Protein AF-A0A9W9INU8-F1 (afdb_monomer_lite)

Sequence (234 aa):
IDDASPGYASQNGGTTGGAGGTTTTLSSYAAFTSAVSGDKAKVVVVKGTITKTADQVRVGSNTSIIGTNSNAILENFGLLVKEASNVIIRSLGVRKVKTDNGNAIDILTVSNPFLHDHYKASLIGHSDNNKAEDTGHLHITQNNNYYYFLNVNDGINTRQGVQVLIESNAFVGSKEPLYSTDSGYAVANGNDFGDGSNSALAGTLKSAPYSYTLLCSVKVQSAVVGTAGQTLTF

Secondary structure (DSSP, 8-state):
------GGGGSTT---TTTTSEEEEE-SHHHHHHHT-SSS-EEEEE-S-EE---SPEEP-SSEEEEESSTT-EEES--EE--S--SEEEES-EEE---GGG--SEE-SEEES-EEES-SS----SS-GGGHHHHTTT---EEES-EEE-SS--EEEEEBTT-EEEEES-EEES-SEEEEESSB-EEEEES-B-TT--B-PEE------SS------HHHHHHHHTTTSSS----

Radius of gyration: 17.7 Å; chains: 1; bounding box: 46×38×44 Å

Organism: NCBI:txid69766

pLDDT: mean 81.41, std 12.58, range [35.5, 97.12]

Foldseek 3Di:
DQDFDDAPQNPPVHARALPPHEEDEDAEDVVQLVQQDDAHRYEYEQEAEYEDQAAAREGAESHEYHYPFPRREDEQYAHEDPPHYRYHYFLYHYDPPDVVRPDRYDDQEAELDAFEDDLDRDDQDDDPVCCVVRPPPRRYYYYLYEAEYDVHAAADEFEDAAEEEAEQAEYYNYAANAAYDHDGEYDYYQYHNDVHDHHYHHHDCPDGPGDDDHPGNVCSCVCRVCPHHRNDDD

InterPro domains:
  IPR002022 Pectate lyase [PF00544] (5-99)
  IPR002022 Pectate lyase [PF00544] (102-148)
  IPR002022 Pectate lyase [SM00656] (19-177)
  IPR011050 Pectin lyase fold/virulence factor [SSF51126] (6-232)
  IPR012334 Pectin lyase fold [G3DSA:2.160.20.10] (1-105)
  IPR012334 Pectin lyase fold [G3DSA:2.160.20.10] (106-233)

Structure (mmCIF, N/CA/C/O backbone):
data_AF-A0A9W9INU8-F1
#
_entry.id   AF-A0A9W9INU8-F1
#
loop_
_atom_site.group_PDB
_atom_site.id
_atom_site.type_symbol
_atom_site.label_atom_id
_atom_site.label_alt_id
_atom_site.label_comp_id
_atom_site.label_asym_id
_atom_site.label_entity_id
_atom_site.label_seq_id
_atom_site.pdbx_PDB_ins_code
_atom_site.Cartn_x
_atom_site.Cartn_y
_atom_site.Cartn_z
_atom_site.occupancy
_atom_site.B_iso_or_equiv
_atom_site.auth_seq_id
_atom_site.auth_comp_id
_atom_site.auth_asym_id
_atom_site.auth_atom_id
_atom_site.pdbx_PDB_model_num
ATOM 1 N N . ILE A 1 1 ? -16.842 -11.444 8.526 1.00 60.94 1 ILE A N 1
ATOM 2 C CA . ILE A 1 1 ? -15.664 -10.984 7.762 1.00 60.94 1 ILE A CA 1
ATOM 3 C C . ILE A 1 1 ? -14.862 -12.213 7.416 1.00 60.94 1 ILE A C 1
ATOM 5 O O . ILE A 1 1 ? -14.428 -12.901 8.331 1.00 60.94 1 ILE A O 1
ATOM 9 N N . ASP A 1 2 ? -14.773 -12.498 6.127 1.00 62.50 2 ASP A N 1
ATOM 10 C CA . ASP A 1 2 ? -14.154 -13.655 5.474 1.00 62.50 2 ASP A CA 1
ATOM 11 C C . ASP A 1 2 ? -13.078 -13.190 4.477 1.00 62.50 2 ASP A C 1
ATOM 13 O O . ASP A 1 2 ? -12.867 -13.793 3.428 1.00 62.50 2 ASP A O 1
ATOM 17 N N . ASP A 1 3 ? -12.408 -12.082 4.808 1.00 67.56 3 ASP A N 1
ATOM 18 C CA . ASP A 1 3 ? -11.379 -11.492 3.962 1.00 67.56 3 ASP A CA 1
ATOM 19 C C . ASP A 1 3 ? -10.237 -12.502 3.734 1.00 67.56 3 ASP A C 1
ATOM 21 O O . ASP A 1 3 ? -9.710 -13.085 4.684 1.00 67.56 3 ASP A O 1
ATOM 25 N N . ALA A 1 4 ? -9.832 -12.659 2.474 1.00 66.38 4 ALA A N 1
ATOM 26 C CA . ALA A 1 4 ? -8.639 -13.392 2.073 1.00 66.38 4 ALA A CA 1
ATOM 27 C C . ALA A 1 4 ? -7.734 -12.448 1.277 1.00 66.38 4 ALA A C 1
ATOM 29 O O . ALA A 1 4 ? -8.121 -11.940 0.220 1.00 66.38 4 ALA A O 1
ATOM 30 N N . SER A 1 5 ? -6.535 -12.174 1.792 1.00 68.38 5 SER A N 1
ATOM 31 C CA . SER A 1 5 ? -5.593 -11.294 1.098 1.00 68.38 5 SER A CA 1
ATOM 32 C C . SER A 1 5 ? -4.935 -12.009 -0.091 1.00 68.38 5 SER A C 1
ATOM 34 O O . SER A 1 5 ? -4.419 -13.114 0.084 1.00 68.38 5 SER A O 1
ATOM 36 N N . PRO A 1 6 ? -4.902 -11.396 -1.291 1.00 67.75 6 PRO A N 1
ATOM 37 C CA . PRO A 1 6 ? -4.129 -11.912 -2.417 1.00 67.75 6 PRO A CA 1
ATOM 38 C C . PRO A 1 6 ? -2.623 -11.680 -2.204 1.00 67.75 6 PRO A C 1
ATOM 40 O O . PRO A 1 6 ? -2.193 -11.079 -1.219 1.00 67.75 6 PRO A O 1
ATOM 43 N N . GLY A 1 7 ? -1.801 -12.122 -3.157 1.00 72.06 7 GLY A N 1
ATOM 44 C CA . GLY A 1 7 ? -0.372 -11.807 -3.163 1.00 72.06 7 GLY A CA 1
ATOM 45 C C . GLY A 1 7 ? 0.438 -12.587 -2.130 1.00 72.06 7 GLY A C 1
ATOM 46 O O . GLY A 1 7 ? 0.065 -13.693 -1.739 1.00 72.06 7 GLY A O 1
ATOM 47 N N . TYR A 1 8 ? 1.542 -12.011 -1.652 1.00 68.94 8 TYR A N 1
ATOM 48 C CA . TYR A 1 8 ? 2.383 -12.629 -0.618 1.00 68.94 8 TYR A CA 1
ATOM 49 C C . TYR A 1 8 ? 1.612 -12.904 0.680 1.00 68.94 8 TYR A C 1
ATOM 51 O O . TYR A 1 8 ? 1.875 -13.906 1.336 1.00 68.94 8 TYR A O 1
ATOM 59 N N . ALA A 1 9 ? 0.603 -12.092 1.007 1.00 72.00 9 ALA A N 1
ATOM 60 C CA . ALA A 1 9 ? -0.264 -12.312 2.164 1.00 72.00 9 ALA A CA 1
ATOM 61 C C . ALA A 1 9 ? -1.181 -13.549 2.045 1.00 72.00 9 ALA A C 1
ATOM 63 O O . ALA A 1 9 ? -1.745 -13.971 3.054 1.00 72.00 9 ALA A O 1
ATOM 64 N N . SER A 1 10 ? -1.314 -14.146 0.851 1.00 74.94 10 SER A N 1
ATOM 65 C CA . SER A 1 10 ? -1.988 -15.443 0.647 1.00 74.94 10 SER A CA 1
ATOM 66 C C . SER A 1 10 ? -1.101 -16.643 0.992 1.00 74.94 10 SER A C 1
ATOM 68 O O . SER A 1 10 ? -1.591 -17.760 1.157 1.00 74.94 10 SER A O 1
ATOM 70 N N . GLN A 1 11 ? 0.214 -16.429 1.069 1.00 73.69 11 GLN A N 1
ATOM 71 C CA . GLN A 1 11 ? 1.184 -17.480 1.344 1.00 73.69 11 GLN A CA 1
ATOM 72 C C . GLN A 1 11 ? 1.215 -17.809 2.841 1.00 73.69 11 GLN A C 1
ATOM 74 O O . GLN A 1 11 ? 0.663 -17.085 3.667 1.00 73.69 11 GLN A O 1
ATOM 79 N N . ASN A 1 12 ? 1.865 -18.919 3.200 1.00 71.88 12 ASN A N 1
ATOM 80 C CA . ASN A 1 12 ? 2.071 -19.331 4.595 1.00 71.88 12 ASN A CA 1
ATOM 81 C C . ASN A 1 12 ? 0.775 -19.427 5.436 1.00 71.88 12 ASN A C 1
ATOM 83 O O . ASN A 1 12 ? 0.728 -18.991 6.583 1.00 71.88 12 ASN A O 1
ATOM 87 N N . GLY A 1 13 ? -0.292 -19.983 4.855 1.00 71.50 13 GLY A N 1
ATOM 88 C CA . GLY A 1 13 ? -1.591 -20.138 5.524 1.00 71.50 13 GLY A CA 1
ATOM 89 C C . GLY A 1 13 ? -2.557 -18.963 5.335 1.00 71.50 13 GLY A C 1
ATOM 90 O O . GLY A 1 13 ? -3.713 -19.074 5.735 1.00 71.50 13 GLY A O 1
ATOM 91 N N . GLY A 1 14 ? -2.122 -17.890 4.668 1.00 78.50 14 GLY A N 1
ATOM 92 C CA . GLY A 1 14 ? -2.965 -16.755 4.305 1.00 78.50 14 GLY A CA 1
ATOM 93 C C . GLY A 1 14 ? -3.145 -15.722 5.420 1.00 78.50 14 GLY A C 1
ATOM 94 O O . GLY A 1 14 ? -2.633 -15.855 6.529 1.00 78.50 14 GLY A O 1
ATOM 95 N N . THR A 1 15 ? -3.899 -14.668 5.108 1.00 82.69 15 THR A N 1
ATOM 96 C CA . THR A 1 15 ? -4.237 -13.578 6.033 1.00 82.69 15 THR A CA 1
ATOM 97 C C . THR A 1 15 ? -5.753 -13.467 6.137 1.00 82.69 15 THR A C 1
ATOM 99 O O . THR A 1 15 ? -6.418 -13.187 5.142 1.00 82.69 15 THR A O 1
ATOM 102 N N . THR A 1 16 ? -6.282 -13.680 7.341 1.00 89.00 16 THR A N 1
ATOM 103 C CA . THR A 1 16 ? -7.712 -13.626 7.694 1.00 89.00 16 THR A CA 1
ATOM 104 C C . THR A 1 16 ? -8.056 -12.458 8.624 1.00 89.00 16 THR A C 1
ATOM 106 O O . THR A 1 16 ? -9.222 -12.233 8.960 1.00 89.00 16 THR A O 1
ATOM 109 N N . GLY A 1 17 ? -7.046 -11.723 9.093 1.00 89.50 17 GLY A N 1
ATOM 110 C CA . GLY A 1 17 ? -7.199 -10.606 10.013 1.00 89.50 17 GLY A CA 1
ATOM 111 C C . GLY A 1 17 ? -7.875 -11.016 11.322 1.00 89.50 17 GLY A C 1
ATOM 112 O O . GLY A 1 17 ? -7.497 -11.981 11.983 1.00 89.50 17 GLY A O 1
ATOM 113 N N . GLY A 1 18 ? -8.907 -10.262 11.690 1.00 92.44 18 GLY A N 1
ATOM 114 C CA . GLY A 1 18 ? -9.713 -10.461 12.890 1.00 92.44 18 GLY A CA 1
ATOM 115 C C . GLY A 1 18 ? -10.883 -11.430 12.764 1.00 92.44 18 GLY A C 1
ATOM 116 O O . GLY A 1 18 ? -11.752 -11.410 13.638 1.00 92.44 18 GLY A O 1
ATOM 117 N N . ALA A 1 19 ? -10.971 -12.216 11.686 1.00 90.19 19 ALA A N 1
ATOM 118 C CA . ALA A 1 19 ? -12.071 -13.157 11.477 1.00 90.19 19 ALA A CA 1
ATOM 119 C C . ALA A 1 19 ? -12.299 -14.059 12.710 1.00 90.19 19 ALA A C 1
ATOM 121 O O . ALA A 1 19 ? -11.355 -14.552 13.324 1.00 90.19 19 ALA A O 1
ATOM 122 N N . GLY A 1 20 ? -13.565 -14.241 13.104 1.00 89.25 20 GLY A N 1
ATOM 123 C CA . GLY A 1 20 ? -13.952 -14.987 14.313 1.00 89.25 20 GLY A CA 1
ATOM 124 C C . GLY A 1 20 ? -13.772 -14.232 15.640 1.00 89.25 20 GLY A C 1
ATOM 125 O O . GLY A 1 20 ? -14.188 -14.731 16.683 1.00 89.25 20 GLY A O 1
ATOM 126 N N . GLY A 1 21 ? -13.184 -13.035 15.613 1.00 92.88 21 GLY A N 1
ATOM 127 C CA . GLY A 1 21 ? -13.015 -12.162 16.770 1.00 92.88 21 GLY A CA 1
ATOM 128 C C . GLY A 1 21 ? -14.195 -11.227 17.047 1.00 92.88 21 GLY A C 1
ATOM 129 O O . GLY A 1 21 ? -15.148 -11.123 16.271 1.00 92.88 21 GLY A O 1
ATOM 130 N N . THR A 1 22 ? -14.103 -10.483 18.153 1.00 93.81 22 THR A N 1
ATOM 131 C CA . THR A 1 22 ? -15.091 -9.450 18.504 1.00 93.81 22 THR A CA 1
ATOM 132 C C . THR A 1 22 ? -15.058 -8.311 17.490 1.00 93.81 22 THR A C 1
ATOM 134 O O . THR A 1 22 ? -13.982 -7.855 17.105 1.00 93.81 22 THR A O 1
ATOM 137 N N . THR A 1 23 ? -16.235 -7.825 17.092 1.00 96.00 23 THR A N 1
ATOM 138 C CA . THR A 1 23 ? -16.372 -6.646 16.227 1.00 96.00 23 THR A CA 1
ATOM 139 C C . THR A 1 23 ? -16.790 -5.426 17.039 1.00 96.00 23 THR A C 1
ATOM 141 O O . THR A 1 23 ? -17.799 -5.472 17.742 1.00 96.00 23 THR A O 1
ATOM 144 N N . THR A 1 24 ? -16.047 -4.327 16.904 1.00 95.94 24 THR A N 1
ATOM 145 C CA . THR A 1 24 ? -16.301 -3.075 17.627 1.00 95.94 24 THR A CA 1
ATOM 146 C C . THR A 1 24 ? -16.291 -1.892 16.668 1.00 95.94 24 THR A C 1
ATOM 148 O O . THR A 1 24 ? -15.314 -1.686 15.951 1.00 95.94 24 THR A O 1
ATOM 151 N N . THR A 1 25 ? -17.350 -1.080 16.686 1.00 96.00 25 THR A N 1
ATOM 152 C CA . THR A 1 25 ? -17.443 0.158 15.896 1.00 96.00 25 THR A CA 1
ATOM 153 C C . THR A 1 25 ? -17.049 1.361 16.738 1.00 96.00 25 THR A C 1
ATOM 155 O O . THR A 1 25 ? -17.621 1.580 17.804 1.00 96.00 25 THR A O 1
ATOM 158 N N . LEU A 1 26 ? -16.086 2.146 16.260 1.00 94.19 26 LEU A N 1
ATOM 159 C CA . LEU A 1 26 ? -15.416 3.187 17.033 1.00 94.19 26 LEU A CA 1
ATOM 160 C C . LEU A 1 26 ? -15.338 4.506 16.260 1.00 94.19 26 LEU A C 1
ATOM 162 O O . LEU A 1 26 ? -15.211 4.525 15.036 1.00 94.19 26 LEU A O 1
ATOM 166 N N . SER A 1 27 ? -15.378 5.608 17.007 1.00 92.12 27 SER A N 1
ATOM 167 C CA . SER A 1 27 ? -15.276 6.980 16.489 1.00 92.12 27 SER A CA 1
ATOM 168 C C . SER A 1 27 ? -14.418 7.888 17.383 1.00 92.12 27 SER A C 1
ATOM 170 O O . SER A 1 27 ? -14.494 9.110 17.285 1.00 92.12 27 SER A O 1
ATOM 172 N N . SER A 1 28 ? -13.625 7.314 18.297 1.00 95.25 28 SER A N 1
ATOM 173 C CA . SER A 1 28 ? -12.728 8.065 19.182 1.00 95.25 28 SER A CA 1
ATOM 174 C C . SER A 1 28 ? -11.336 7.443 19.219 1.00 95.25 28 SER A C 1
ATOM 176 O O . SER A 1 28 ? -11.180 6.225 19.133 1.00 95.25 28 SER A O 1
ATOM 178 N N . TYR A 1 29 ? -10.322 8.295 19.378 1.00 95.88 29 TYR A N 1
ATOM 179 C CA . TYR A 1 29 ? -8.921 7.879 19.382 1.00 95.88 29 TYR A CA 1
ATOM 180 C C . TYR A 1 29 ? -8.613 6.887 20.510 1.00 95.88 29 TYR A C 1
ATOM 182 O O . TYR A 1 29 ? -8.070 5.820 20.258 1.00 95.88 29 TYR A O 1
ATOM 190 N N . ALA A 1 30 ? -9.025 7.191 21.746 1.00 96.31 30 ALA A N 1
ATOM 191 C CA . ALA A 1 30 ? -8.722 6.343 22.901 1.00 96.31 30 ALA A CA 1
ATOM 192 C C . ALA A 1 30 ? -9.321 4.932 22.768 1.00 96.31 30 ALA A C 1
ATOM 194 O O . ALA A 1 30 ? -8.646 3.940 23.045 1.00 96.31 30 ALA A O 1
ATOM 195 N N . ALA A 1 31 ? -10.570 4.836 22.300 1.00 96.25 31 ALA A N 1
ATOM 196 C CA . ALA A 1 31 ? -11.208 3.545 22.088 1.00 96.25 31 ALA A CA 1
ATOM 197 C C . ALA A 1 31 ? -10.553 2.786 20.926 1.00 96.25 31 ALA A C 1
ATOM 199 O O . ALA A 1 31 ? -10.320 1.585 21.044 1.00 96.25 31 ALA A O 1
ATOM 200 N N . PHE A 1 32 ? -10.210 3.486 19.838 1.00 97.12 32 PHE A N 1
ATOM 201 C CA . PHE A 1 32 ? -9.494 2.907 18.701 1.00 97.12 32 PHE A CA 1
ATOM 202 C C . PHE A 1 32 ? -8.155 2.298 19.128 1.00 97.12 32 PHE A C 1
ATOM 204 O O . PHE A 1 32 ? -7.934 1.112 18.898 1.00 97.12 32 PHE A O 1
ATOM 211 N N . THR A 1 33 ? -7.307 3.066 19.819 1.00 96.69 33 THR A N 1
ATOM 212 C CA . THR A 1 33 ? -5.995 2.610 20.304 1.00 96.69 33 THR A CA 1
ATOM 213 C C . THR A 1 33 ? -6.112 1.388 21.210 1.00 96.69 33 THR A C 1
ATOM 215 O O . THR A 1 33 ? -5.338 0.445 21.074 1.00 96.69 33 THR A O 1
ATOM 218 N N . SER A 1 34 ? -7.098 1.371 22.110 1.00 96.62 34 SER A N 1
ATOM 219 C CA . SER A 1 34 ? -7.331 0.209 22.969 1.00 96.62 34 SER A CA 1
ATOM 220 C C . SER A 1 34 ? -7.748 -1.022 22.157 1.00 96.62 34 SER A C 1
ATOM 222 O O . SER A 1 34 ? -7.196 -2.105 22.354 1.00 96.62 34 SER A O 1
ATOM 224 N N . ALA A 1 35 ? -8.670 -0.857 21.207 1.00 97.06 35 ALA A N 1
ATOM 225 C CA . ALA A 1 35 ? -9.256 -1.965 20.462 1.00 97.06 35 ALA A CA 1
ATOM 226 C C . ALA A 1 35 ? -8.303 -2.631 19.457 1.00 97.06 35 ALA A C 1
ATOM 228 O O . ALA A 1 35 ? -8.460 -3.819 19.189 1.00 97.06 35 ALA A O 1
ATOM 229 N N . VAL A 1 36 ? -7.328 -1.902 18.904 1.00 96.62 36 VAL A N 1
ATOM 230 C CA . VAL A 1 36 ? -6.359 -2.455 17.933 1.00 96.62 36 VAL A CA 1
ATOM 231 C C . VAL A 1 36 ? -5.138 -3.115 18.589 1.00 96.62 36 VAL A C 1
ATOM 233 O O . VAL A 1 36 ? -4.289 -3.674 17.894 1.00 96.62 36 VAL A O 1
ATOM 236 N N . SER A 1 37 ? -5.037 -3.059 19.919 1.00 95.56 37 SER A N 1
ATOM 237 C CA . SER A 1 37 ? -3.910 -3.603 20.681 1.00 95.56 37 SER A CA 1
ATOM 238 C C . SER A 1 37 ? -4.038 -5.108 20.984 1.00 95.56 37 SER A C 1
ATOM 240 O O . SER A 1 37 ? -5.106 -5.713 20.850 1.00 95.56 37 SER A O 1
ATOM 242 N N . GLY A 1 38 ? -2.926 -5.725 21.408 1.00 95.94 38 GLY A N 1
ATOM 243 C CA . GLY A 1 38 ? -2.838 -7.155 21.742 1.00 95.94 38 GLY A CA 1
ATOM 244 C C . GLY A 1 38 ? -3.024 -8.076 20.533 1.00 95.94 38 GLY A C 1
ATOM 245 O O . GLY A 1 38 ? -3.195 -7.601 19.419 1.00 95.94 38 GLY A O 1
ATOM 246 N N . ASP A 1 39 ? -3.051 -9.396 20.741 1.00 96.38 39 ASP A N 1
ATOM 247 C CA . ASP A 1 39 ? -2.993 -10.374 19.631 1.00 96.38 39 ASP A CA 1
ATOM 248 C C . ASP A 1 39 ? -4.240 -11.255 19.471 1.00 96.38 39 ASP A C 1
ATOM 250 O O . ASP A 1 39 ? -4.312 -12.081 18.564 1.00 96.38 39 ASP A O 1
ATOM 254 N N . LYS A 1 40 ? -5.257 -11.094 20.327 1.00 96.12 40 LYS A N 1
ATOM 255 C CA . LYS A 1 40 ? -6.532 -11.821 20.172 1.00 96.12 40 LYS A CA 1
ATOM 256 C C . LYS A 1 40 ? -7.229 -11.407 18.878 1.00 96.12 40 LYS A C 1
ATOM 258 O O . LYS A 1 40 ? -7.172 -10.233 18.545 1.00 96.12 40 LYS A O 1
ATOM 263 N N . ALA A 1 41 ? -7.926 -12.308 18.191 1.00 95.75 41 ALA A N 1
ATOM 264 C CA . ALA A 1 41 ? -8.674 -11.935 16.989 1.00 95.75 41 ALA A CA 1
ATOM 265 C C . ALA A 1 41 ? -9.662 -10.786 17.279 1.00 95.75 41 ALA A C 1
ATOM 267 O O . ALA A 1 41 ? -10.463 -10.886 18.216 1.00 95.75 41 ALA A O 1
ATOM 268 N N . LYS A 1 42 ? -9.607 -9.696 16.498 1.00 96.56 42 LYS A N 1
ATOM 269 C CA . LYS A 1 42 ? -10.567 -8.582 16.597 1.00 96.56 42 LYS A CA 1
ATOM 270 C C . LYS A 1 42 ? -10.800 -7.847 15.281 1.00 96.56 42 LYS A C 1
ATOM 272 O O . LYS A 1 42 ? -9.894 -7.659 14.470 1.00 96.56 42 LYS A O 1
ATOM 277 N N . VAL A 1 43 ? -12.020 -7.353 15.123 1.00 96.00 43 VAL A N 1
ATOM 278 C CA . VAL A 1 43 ? -12.424 -6.472 14.031 1.00 96.00 43 VAL A CA 1
ATOM 279 C C . VAL A 1 43 ? -12.742 -5.093 14.602 1.00 96.00 43 VAL A C 1
ATOM 281 O O . VAL A 1 43 ? -13.654 -4.927 15.410 1.00 96.00 43 VAL A O 1
ATOM 284 N N . VAL A 1 44 ? -12.003 -4.086 14.155 1.00 96.75 44 VAL A N 1
ATOM 285 C CA . VAL A 1 44 ? -12.199 -2.680 14.496 1.00 96.75 44 VAL A CA 1
ATOM 286 C C . VAL A 1 44 ? -12.791 -1.958 13.296 1.00 96.75 44 VAL A C 1
ATOM 288 O O . VAL A 1 44 ? -12.167 -1.825 12.246 1.00 96.75 44 VAL A O 1
ATOM 291 N N . VAL A 1 45 ? -14.015 -1.475 13.466 1.00 95.12 45 VAL A N 1
ATOM 292 C CA . VAL A 1 45 ? -14.773 -0.766 12.442 1.00 95.12 45 VAL A CA 1
ATOM 293 C C . VAL A 1 45 ? -14.689 0.735 12.718 1.00 95.12 45 VAL A C 1
ATOM 295 O O . VAL A 1 45 ? -15.163 1.217 13.745 1.00 95.12 45 VAL A O 1
ATOM 298 N N . VAL A 1 46 ? -14.083 1.495 11.808 1.00 94.81 46 VAL A N 1
ATOM 299 C CA . VAL A 1 46 ? -13.924 2.949 11.932 1.00 94.81 46 VAL A CA 1
ATOM 300 C C . VAL A 1 46 ? -15.138 3.647 11.325 1.00 94.81 46 VAL A C 1
ATOM 302 O O . VAL A 1 46 ? -15.437 3.507 10.132 1.00 94.81 46 VAL A O 1
ATOM 305 N N . LYS A 1 47 ? -15.856 4.408 12.155 1.00 89.75 47 LYS A N 1
ATOM 306 C CA . LYS A 1 47 ? -17.026 5.191 11.751 1.00 89.75 47 LYS A CA 1
ATOM 307 C C . LYS A 1 47 ? -16.740 6.681 11.879 1.00 89.75 47 LYS A C 1
ATOM 309 O O . LYS A 1 47 ? -16.665 7.211 12.984 1.00 89.75 47 LYS A O 1
ATOM 314 N N . GLY A 1 48 ? -16.667 7.352 10.732 1.00 91.00 48 GLY A N 1
ATOM 315 C CA . GLY A 1 48 ? -16.345 8.775 10.669 1.00 91.00 48 GLY A CA 1
ATOM 316 C C . GLY A 1 48 ? -14.874 9.067 10.970 1.00 91.00 48 GLY A C 1
ATOM 317 O O . GLY A 1 48 ? -14.058 8.159 11.141 1.00 91.00 48 GLY A O 1
ATOM 318 N N . THR A 1 49 ? -14.540 10.355 10.987 1.00 95.06 49 THR A N 1
ATOM 319 C CA . THR A 1 49 ? -13.165 10.813 11.170 1.00 95.06 49 THR A CA 1
ATOM 320 C C . THR A 1 49 ? -12.762 10.717 12.637 1.00 95.06 49 THR A C 1
ATOM 322 O O . THR A 1 49 ? -13.419 11.286 13.508 1.00 95.06 49 THR A O 1
ATOM 325 N N . ILE A 1 50 ? -11.645 10.048 12.907 1.00 96.44 50 ILE A N 1
ATOM 326 C CA . ILE A 1 50 ? -10.938 10.078 14.183 1.00 96.44 50 ILE A CA 1
ATOM 327 C C . ILE A 1 50 ? -9.770 11.050 14.021 1.00 96.44 50 ILE A C 1
ATOM 329 O O . ILE A 1 50 ? -8.842 10.788 13.259 1.00 96.44 50 ILE A O 1
ATOM 333 N N . THR A 1 51 ? -9.805 12.171 14.742 1.00 95.19 51 THR A N 1
ATOM 334 C CA . THR A 1 51 ? -8.752 13.195 14.685 1.00 95.19 51 THR A CA 1
ATOM 335 C C . THR A 1 51 ? -7.951 13.210 15.978 1.00 95.19 51 THR A C 1
ATOM 337 O O . THR A 1 51 ? -8.509 13.359 17.068 1.00 95.19 51 THR A O 1
ATOM 340 N N . LYS A 1 52 ? -6.625 13.106 15.862 1.00 95.25 52 LYS A N 1
ATOM 341 C CA . LYS A 1 52 ? -5.703 13.283 16.986 1.00 95.25 52 LYS A CA 1
ATOM 342 C C . LYS A 1 52 ? -4.316 13.641 16.470 1.00 95.25 52 LYS A C 1
ATOM 344 O O . LYS A 1 52 ? -3.793 12.945 15.616 1.00 95.25 52 LYS A O 1
ATOM 349 N N . THR A 1 53 ? -3.697 14.675 17.030 1.00 92.00 53 THR A N 1
ATOM 350 C CA . THR A 1 53 ? -2.247 14.864 16.881 1.00 92.00 53 THR A CA 1
ATOM 351 C C . THR A 1 53 ? -1.551 13.909 17.843 1.00 92.00 53 THR A C 1
ATOM 353 O O . THR A 1 53 ? -1.597 14.128 19.056 1.00 92.00 53 THR A O 1
ATOM 356 N N . ALA A 1 54 ? -0.993 12.829 17.310 1.00 88.31 54 ALA A N 1
ATOM 357 C CA . ALA A 1 54 ? -0.263 11.812 18.057 1.00 88.31 54 ALA A CA 1
ATOM 358 C C . ALA A 1 54 ? 0.661 11.029 17.117 1.00 88.31 54 ALA A C 1
ATOM 360 O O . ALA A 1 54 ? 0.464 11.058 15.899 1.00 88.31 54 ALA A O 1
ATOM 361 N N . ASP A 1 55 ? 1.609 10.309 17.709 1.00 87.56 55 ASP A N 1
ATOM 362 C CA . ASP A 1 55 ? 2.448 9.324 17.027 1.00 87.56 55 ASP A CA 1
ATOM 363 C C . ASP A 1 55 ? 1.614 8.147 16.486 1.00 87.56 55 ASP A C 1
ATOM 365 O O . ASP A 1 55 ? 0.395 8.058 16.684 1.00 87.56 55 ASP A O 1
ATOM 369 N N . GLN A 1 56 ? 2.274 7.206 15.809 1.00 86.62 56 GLN A N 1
ATOM 370 C CA . GLN A 1 56 ? 1.626 6.013 15.268 1.00 86.62 56 GLN A CA 1
ATOM 371 C C . GLN A 1 56 ? 0.985 5.137 16.359 1.00 86.62 56 GLN A C 1
ATOM 373 O O . GLN A 1 56 ? 1.584 4.829 17.391 1.00 86.62 56 GLN A O 1
ATOM 378 N N . VAL A 1 57 ? -0.222 4.642 16.083 1.00 93.19 57 VAL A N 1
ATOM 379 C CA . VAL A 1 57 ? -0.889 3.638 16.921 1.00 93.19 57 VAL A CA 1
ATOM 380 C C . VAL A 1 57 ? -0.385 2.245 16.547 1.00 93.19 57 VAL A C 1
ATOM 382 O O . VAL A 1 57 ? -0.532 1.819 15.400 1.00 93.19 57 VAL A O 1
ATOM 385 N N . ARG A 1 58 ? 0.171 1.509 17.519 1.00 92.44 58 ARG A N 1
ATOM 386 C CA . ARG A 1 58 ? 0.603 0.121 17.305 1.00 92.44 58 ARG A CA 1
ATOM 387 C C . ARG A 1 58 ? -0.600 -0.813 17.171 1.00 92.44 58 ARG A C 1
ATOM 389 O O . ARG A 1 58 ? -1.458 -0.858 18.050 1.00 92.44 58 ARG A O 1
ATOM 396 N N . VAL A 1 59 ? -0.611 -1.589 16.095 1.00 95.00 59 VAL A N 1
ATOM 397 C CA . VAL A 1 59 ? -1.620 -2.608 15.799 1.00 95.00 59 VAL A CA 1
ATOM 398 C C . VAL A 1 59 ? -1.027 -3.982 16.095 1.00 95.00 59 VAL A C 1
ATOM 400 O O . VAL A 1 59 ? 0.056 -4.306 15.610 1.00 95.00 59 VAL A O 1
ATOM 403 N N . GLY A 1 60 ? -1.715 -4.773 16.917 1.00 94.31 60 GLY A N 1
ATOM 404 C CA . GLY A 1 60 ? -1.298 -6.142 17.222 1.00 94.31 60 GLY A CA 1
ATOM 405 C C . GLY A 1 60 ? -1.818 -7.167 16.212 1.00 94.31 60 GLY A C 1
ATOM 406 O O . GLY A 1 60 ? -2.537 -6.828 15.267 1.00 94.31 60 GLY A O 1
ATOM 407 N N . SER A 1 61 ? -1.458 -8.434 16.403 1.00 93.12 61 SER A N 1
ATOM 408 C CA . SER A 1 61 ? -1.768 -9.509 15.450 1.00 93.12 61 SER A CA 1
ATOM 409 C C . SER A 1 61 ? -3.261 -9.846 15.404 1.00 93.12 61 SER A C 1
ATOM 411 O O . SER A 1 61 ? -4.009 -9.521 16.333 1.00 93.12 61 SER A O 1
ATOM 413 N N . ASN A 1 62 ? -3.692 -10.546 14.350 1.00 93.62 62 ASN A N 1
ATOM 414 C CA . ASN A 1 62 ? -5.077 -11.012 14.167 1.00 93.62 62 ASN A CA 1
ATOM 415 C C . ASN A 1 62 ? -6.093 -9.857 14.218 1.00 93.62 62 ASN A C 1
ATOM 417 O O . ASN A 1 62 ? -7.093 -9.896 14.942 1.00 93.62 62 ASN A O 1
ATOM 421 N N . THR A 1 63 ? -5.803 -8.785 13.484 1.00 94.19 63 THR A N 1
ATOM 422 C CA . THR A 1 63 ? -6.594 -7.548 13.518 1.00 94.19 63 THR A CA 1
ATOM 423 C C . THR A 1 63 ? -7.139 -7.224 12.141 1.00 94.19 63 THR A C 1
ATOM 425 O O . THR A 1 63 ? -6.379 -7.175 11.181 1.00 94.19 63 THR A O 1
ATOM 428 N N . SER A 1 64 ? -8.431 -6.914 12.045 1.00 93.31 64 SER A N 1
ATOM 429 C CA . SER A 1 64 ? -8.988 -6.218 10.880 1.00 93.31 64 SER A CA 1
ATOM 430 C C . SER A 1 64 ? -9.373 -4.793 11.265 1.00 93.31 64 SER A C 1
ATOM 432 O O . SER A 1 64 ? -10.195 -4.618 12.157 1.00 93.31 64 SER A O 1
ATOM 434 N N . ILE A 1 65 ? -8.823 -3.780 10.596 1.00 93.56 65 ILE A N 1
ATOM 435 C CA . ILE A 1 65 ? -9.234 -2.375 10.712 1.00 93.56 65 ILE A CA 1
ATOM 436 C C . ILE A 1 65 ? -9.947 -1.983 9.424 1.00 93.56 65 ILE A C 1
ATOM 438 O O . ILE A 1 65 ? -9.368 -2.029 8.338 1.00 93.56 65 ILE A O 1
ATOM 442 N N . ILE A 1 66 ? -11.221 -1.621 9.540 1.00 90.81 66 ILE A N 1
ATOM 443 C CA . ILE A 1 66 ? -12.102 -1.468 8.384 1.00 90.81 66 ILE A CA 1
ATOM 444 C C . ILE A 1 66 ? -12.851 -0.154 8.492 1.00 90.81 66 ILE A C 1
ATOM 446 O O . ILE A 1 66 ? -13.583 0.074 9.453 1.00 90.81 66 ILE A O 1
ATOM 450 N N . GLY A 1 67 ? -12.692 0.717 7.502 1.00 89.62 67 GLY A N 1
ATOM 451 C CA . GLY A 1 67 ? -13.524 1.910 7.415 1.00 89.62 67 GLY A CA 1
ATOM 452 C C . GLY A 1 67 ? -14.932 1.592 6.910 1.00 89.62 67 GLY A C 1
ATOM 453 O O . GLY A 1 67 ? -15.123 0.704 6.087 1.00 89.62 67 GLY A O 1
ATOM 454 N N . THR A 1 68 ? -15.926 2.315 7.426 1.00 85.00 68 THR A N 1
ATOM 455 C CA . THR A 1 68 ? -17.354 2.136 7.080 1.00 85.00 68 THR A CA 1
ATOM 456 C C . THR A 1 68 ? -17.819 2.909 5.853 1.00 85.00 68 THR A C 1
ATOM 458 O O . THR A 1 68 ? -18.854 2.568 5.291 1.00 85.00 68 THR A O 1
ATOM 461 N N . ASN A 1 69 ? -17.105 3.968 5.461 1.00 81.00 69 ASN A N 1
ATOM 462 C CA . ASN A 1 69 ? -17.299 4.728 4.221 1.00 81.00 69 ASN A CA 1
ATOM 463 C C . ASN A 1 69 ? -16.154 5.725 4.021 1.00 81.00 69 ASN A C 1
ATOM 465 O O . ASN A 1 69 ? -15.195 5.712 4.789 1.00 81.00 69 ASN A O 1
ATOM 469 N N . SER A 1 70 ? -16.276 6.604 3.024 1.00 80.56 70 SER A N 1
ATOM 470 C CA . SER A 1 70 ? -15.348 7.705 2.730 1.00 80.56 70 SER A CA 1
ATOM 471 C C . SER A 1 70 ? -15.095 8.684 3.875 1.00 80.56 70 SER A C 1
ATOM 473 O O . SER A 1 70 ? -14.141 9.451 3.812 1.00 80.56 70 SER A O 1
ATOM 475 N N . ASN A 1 71 ? -15.894 8.651 4.943 1.00 85.31 71 ASN A N 1
AT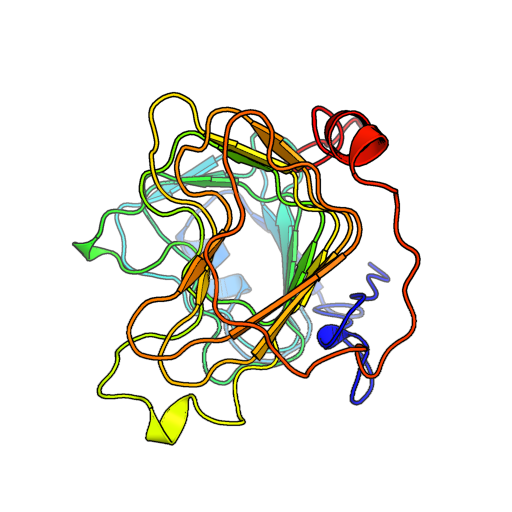OM 476 C CA . ASN A 1 71 ? -15.642 9.446 6.140 1.00 85.31 71 ASN A CA 1
ATOM 477 C C . ASN A 1 71 ? -14.812 8.701 7.189 1.00 85.31 71 ASN A C 1
ATOM 479 O O . ASN A 1 71 ? -14.473 9.303 8.198 1.00 85.31 71 ASN A O 1
ATOM 483 N N . ALA A 1 72 ? -14.501 7.413 7.019 1.00 90.56 72 ALA A N 1
ATOM 484 C CA . ALA A 1 72 ? -13.732 6.645 7.997 1.00 90.56 72 ALA A CA 1
ATOM 485 C C . ALA A 1 72 ? -12.235 6.987 7.920 1.00 90.56 72 ALA A C 1
ATOM 487 O O . ALA A 1 72 ? -11.446 6.272 7.309 1.00 90.56 72 ALA A O 1
ATOM 488 N N . ILE A 1 73 ? -11.853 8.122 8.490 1.00 89.50 73 ILE A N 1
ATOM 489 C CA . ILE A 1 73 ? -10.528 8.715 8.301 1.00 89.50 73 ILE A CA 1
ATOM 490 C C . ILE A 1 73 ? -9.774 8.736 9.631 1.00 89.50 73 ILE A C 1
ATOM 492 O O . ILE A 1 73 ? -10.325 9.157 10.642 1.00 89.50 73 ILE A O 1
ATOM 496 N N . LEU A 1 74 ? -8.501 8.349 9.627 1.00 91.88 74 LEU A N 1
ATOM 497 C CA . LEU A 1 74 ? -7.549 8.677 10.687 1.00 91.88 74 LEU A CA 1
ATOM 498 C C . LEU A 1 74 ? -6.816 9.961 10.282 1.00 91.88 74 LEU A C 1
ATOM 500 O O . LEU A 1 74 ? -6.136 10.005 9.253 1.00 91.88 74 LEU A O 1
ATOM 504 N N . GLU A 1 75 ? -7.000 11.035 11.047 1.00 91.75 75 GLU A N 1
ATOM 505 C CA . GLU A 1 75 ? -6.423 12.343 10.736 1.00 91.75 75 GLU A CA 1
ATOM 506 C C . GLU A 1 75 ? -5.394 12.764 11.792 1.00 91.75 75 GLU A C 1
ATOM 508 O O . GLU A 1 75 ? -5.712 12.854 12.982 1.00 91.75 75 GLU A O 1
ATOM 513 N N . ASN A 1 76 ? -4.187 13.098 11.319 1.00 88.94 76 ASN A N 1
ATOM 514 C CA . ASN A 1 76 ? -3.017 13.549 12.092 1.00 88.94 76 ASN A CA 1
ATOM 515 C C . ASN A 1 76 ? -2.260 12.474 12.906 1.00 88.94 76 ASN A C 1
ATOM 517 O O . ASN A 1 76 ? -1.377 12.833 13.689 1.00 88.94 76 ASN A O 1
ATOM 521 N N . PHE A 1 77 ? -2.535 11.184 12.683 1.00 89.25 77 PHE A N 1
ATOM 522 C CA . PHE A 1 77 ? -1.765 10.059 13.236 1.00 89.25 77 PHE A CA 1
ATOM 523 C C . PHE A 1 77 ? -1.732 8.870 12.264 1.00 89.25 77 PHE A C 1
ATOM 525 O O . PHE A 1 77 ? -2.625 8.729 11.425 1.00 89.25 77 PHE A O 1
ATOM 532 N N . GLY A 1 78 ? -0.697 8.036 12.376 1.00 87.75 78 GLY A N 1
ATOM 533 C CA . GLY A 1 78 ? -0.505 6.838 11.553 1.00 87.75 78 GLY A CA 1
ATOM 534 C C . GLY A 1 78 ? -0.790 5.527 12.289 1.00 87.75 78 GLY A C 1
ATOM 535 O O . GLY A 1 78 ? -1.168 5.507 13.464 1.00 87.75 78 GLY A O 1
ATOM 536 N N . LEU A 1 79 ? -0.577 4.413 11.594 1.00 88.62 79 LEU A N 1
ATOM 537 C CA . LEU A 1 79 ? -0.641 3.056 12.135 1.00 88.62 79 LEU A CA 1
ATOM 538 C C . LEU A 1 79 ? 0.729 2.388 12.020 1.00 88.62 79 LEU A C 1
ATOM 540 O O . LEU A 1 79 ? 1.411 2.538 11.008 1.00 88.62 79 LEU A O 1
ATOM 544 N N . LEU A 1 80 ? 1.103 1.623 13.044 1.00 86.31 80 LEU A N 1
ATOM 545 C CA . LEU A 1 80 ? 2.341 0.849 13.077 1.00 86.31 80 LEU A CA 1
ATOM 546 C C . LEU A 1 80 ? 2.022 -0.637 13.256 1.00 86.31 80 LEU A C 1
ATOM 548 O O . LEU A 1 80 ? 1.590 -1.060 14.330 1.00 86.31 80 LEU A O 1
ATOM 552 N N . VAL A 1 81 ? 2.276 -1.437 12.221 1.00 85.50 81 VAL A N 1
ATOM 553 C CA . VAL A 1 81 ? 2.200 -2.903 12.282 1.00 85.50 81 VAL A CA 1
ATOM 554 C C . VAL A 1 81 ? 3.627 -3.434 12.409 1.00 85.50 81 VAL A C 1
ATOM 556 O O . VAL A 1 81 ? 4.317 -3.649 11.419 1.00 85.50 81 VAL A O 1
ATOM 559 N N . LYS A 1 82 ? 4.099 -3.599 13.647 1.00 82.44 82 LYS A N 1
ATOM 560 C CA . LYS A 1 82 ? 5.460 -4.069 13.942 1.00 82.44 82 LYS A CA 1
ATOM 561 C C . LYS A 1 82 ? 5.405 -5.369 14.728 1.00 82.44 82 LYS A C 1
ATOM 563 O O . LYS A 1 82 ? 4.656 -5.448 15.699 1.00 82.44 82 LYS A O 1
ATOM 568 N N . GLU A 1 83 ? 6.208 -6.353 14.309 1.00 82.50 83 GLU A N 1
ATOM 569 C CA . GLU A 1 83 ? 6.277 -7.698 14.918 1.00 82.50 83 GLU A CA 1
ATOM 570 C C . GLU A 1 83 ? 4.884 -8.320 15.113 1.00 82.50 83 GLU A C 1
ATOM 572 O O . GLU A 1 83 ? 4.617 -9.011 16.091 1.00 82.50 83 GLU A O 1
ATOM 577 N N . ALA A 1 84 ? 3.976 -8.017 14.189 1.00 85.81 84 ALA A N 1
ATOM 578 C CA . ALA A 1 84 ? 2.605 -8.485 14.186 1.00 85.81 84 ALA A CA 1
ATOM 579 C C . ALA A 1 84 ? 2.340 -9.199 12.865 1.00 85.81 84 ALA A C 1
ATOM 581 O O . ALA A 1 84 ? 2.911 -8.855 11.827 1.00 85.81 84 ALA A O 1
ATOM 582 N N . SER A 1 85 ? 1.465 -10.194 12.904 1.00 87.31 85 SER A N 1
ATOM 583 C CA . SER A 1 85 ? 1.069 -10.970 11.734 1.00 87.31 85 SER A CA 1
ATOM 584 C C . SER A 1 85 ? -0.448 -11.042 11.628 1.00 87.31 85 SER A C 1
ATOM 586 O O . SER A 1 85 ? -1.179 -10.730 12.571 1.00 87.31 85 SER A O 1
ATOM 588 N N . ASN A 1 86 ? -0.935 -11.446 10.455 1.00 86.00 86 ASN A N 1
ATOM 589 C CA . ASN A 1 86 ? -2.360 -11.609 10.207 1.00 86.00 86 ASN A CA 1
ATOM 590 C C . ASN A 1 86 ? -3.166 -10.313 10.464 1.00 86.00 86 ASN A C 1
ATOM 592 O O . ASN A 1 86 ? -4.077 -10.274 11.293 1.00 86.00 86 ASN A O 1
ATOM 596 N N . VAL A 1 87 ? -2.784 -9.221 9.795 1.00 89.44 87 VAL A N 1
ATOM 597 C CA . VAL A 1 87 ? -3.427 -7.904 9.932 1.00 89.44 87 VAL A CA 1
ATOM 598 C C . VAL A 1 87 ? -3.999 -7.456 8.591 1.00 89.44 87 VAL A C 1
ATOM 600 O O . VAL A 1 87 ? -3.308 -7.485 7.576 1.00 89.44 87 VAL A O 1
ATOM 603 N N . ILE A 1 88 ? -5.253 -7.006 8.601 1.00 87.06 88 ILE A N 1
ATOM 604 C CA . ILE A 1 88 ? -5.964 -6.454 7.446 1.00 87.06 88 ILE A CA 1
ATOM 605 C C . ILE A 1 88 ? -6.330 -5.006 7.753 1.00 87.06 88 ILE A C 1
ATOM 607 O O . ILE A 1 88 ? -6.986 -4.728 8.753 1.00 87.06 88 ILE A O 1
ATOM 611 N N . ILE A 1 89 ? -5.946 -4.077 6.881 1.00 87.56 89 ILE A N 1
ATOM 612 C CA . ILE A 1 89 ? -6.375 -2.676 6.940 1.00 87.56 89 ILE A CA 1
ATOM 613 C C . ILE A 1 89 ? -6.996 -2.348 5.587 1.00 87.56 89 ILE A C 1
ATOM 615 O O . ILE A 1 89 ? -6.318 -2.443 4.566 1.00 87.56 89 ILE A O 1
ATOM 619 N N . ARG A 1 90 ? -8.285 -1.997 5.554 1.00 84.00 90 ARG A N 1
ATOM 620 C CA . ARG A 1 90 ? -8.988 -1.719 4.290 1.00 84.00 90 ARG A CA 1
ATOM 621 C C . ARG A 1 90 ? -10.079 -0.667 4.420 1.00 84.00 90 ARG A C 1
ATOM 623 O O . ARG A 1 90 ? -10.619 -0.430 5.499 1.00 84.00 90 ARG A O 1
ATOM 630 N N . SER A 1 91 ? -10.415 -0.050 3.287 1.00 80.94 91 SER A N 1
ATOM 631 C CA . SER A 1 91 ? -11.475 0.966 3.178 1.00 80.94 91 SER A CA 1
ATOM 632 C C . SER A 1 91 ? -11.306 2.135 4.163 1.00 80.94 91 SER A C 1
ATOM 634 O O . SER A 1 91 ? -12.285 2.749 4.583 1.00 80.94 91 SER A O 1
ATOM 636 N N . LEU A 1 92 ? -10.062 2.451 4.535 1.00 83.56 92 LEU A N 1
ATOM 637 C CA . LEU A 1 92 ? -9.695 3.431 5.555 1.00 83.56 92 LEU A CA 1
ATOM 638 C C . LEU A 1 92 ? -8.858 4.552 4.930 1.00 83.56 92 LEU A C 1
ATOM 640 O O . LEU A 1 92 ? -7.913 4.275 4.195 1.00 83.56 92 LEU A O 1
ATOM 644 N N . GLY A 1 93 ? -9.190 5.804 5.234 1.00 83.94 93 GLY A N 1
ATOM 645 C CA . GLY A 1 93 ? -8.373 6.958 4.874 1.00 83.94 93 GLY A CA 1
ATOM 646 C C . GLY A 1 93 ? -7.379 7.268 5.989 1.00 83.94 93 GLY A C 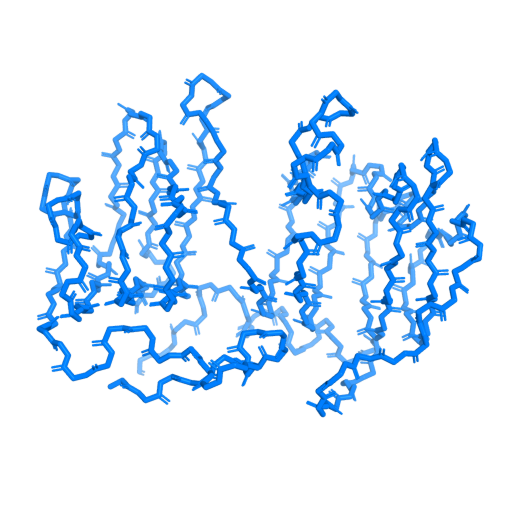1
ATOM 647 O O . GLY A 1 93 ? -7.753 7.264 7.159 1.00 83.94 93 GLY A O 1
ATOM 648 N N . VAL A 1 94 ? -6.129 7.574 5.647 1.00 84.88 94 VAL A N 1
ATOM 649 C CA . VAL A 1 94 ? -5.119 8.069 6.598 1.00 84.88 94 VAL A CA 1
ATOM 650 C C . VAL A 1 94 ? -4.471 9.297 5.981 1.00 84.88 94 VAL A C 1
ATOM 652 O O . VAL A 1 94 ? -3.965 9.226 4.864 1.00 84.88 94 VAL A O 1
ATOM 655 N N . ARG A 1 95 ? -4.533 10.448 6.658 1.00 80.88 95 ARG A N 1
ATOM 656 C CA . ARG A 1 95 ? -4.055 11.710 6.072 1.00 80.88 95 ARG A CA 1
ATOM 657 C C . ARG A 1 95 ? -3.520 12.694 7.100 1.00 80.88 95 ARG A C 1
ATOM 659 O O . ARG A 1 95 ? -3.856 12.636 8.283 1.00 80.88 95 ARG A O 1
ATOM 666 N N . LYS A 1 96 ? -2.738 13.657 6.597 1.00 81.50 96 LYS A N 1
ATOM 667 C CA . LYS A 1 96 ? -2.119 14.745 7.375 1.00 81.50 96 LYS A CA 1
ATOM 668 C C . LYS A 1 96 ? -1.244 14.246 8.533 1.00 81.50 96 LYS A C 1
ATOM 670 O O . LYS A 1 96 ? -1.085 14.935 9.536 1.00 81.50 96 LYS A O 1
ATOM 675 N N . VAL A 1 97 ? -0.676 13.048 8.402 1.00 78.12 97 VAL A N 1
ATOM 676 C CA . VAL A 1 97 ? 0.326 12.547 9.348 1.00 78.12 97 VAL A CA 1
ATOM 677 C C . VAL A 1 97 ? 1.576 13.402 9.175 1.00 78.12 97 VAL A C 1
ATOM 679 O O . VAL A 1 97 ? 2.116 13.502 8.074 1.00 78.12 97 VAL A O 1
ATOM 682 N N . LYS A 1 98 ? 1.969 14.104 10.238 1.00 76.88 98 LYS A N 1
ATOM 683 C CA . LYS A 1 98 ? 3.183 14.923 10.234 1.00 76.88 98 LYS A CA 1
ATOM 684 C C . LYS A 1 98 ? 4.402 14.015 10.319 1.00 76.88 98 LYS A C 1
ATOM 686 O O . LYS A 1 98 ? 4.327 12.977 10.962 1.00 76.88 98 LYS A O 1
ATOM 691 N N . THR A 1 99 ? 5.526 14.448 9.756 1.00 69.00 99 THR A N 1
ATOM 692 C CA . THR A 1 99 ? 6.800 13.715 9.832 1.00 69.00 99 THR A CA 1
ATOM 693 C C . THR A 1 99 ? 7.187 13.375 11.273 1.00 69.00 99 THR A C 1
ATOM 695 O O . THR A 1 99 ? 7.609 12.255 11.540 1.00 69.00 99 THR A O 1
ATOM 698 N N . ASP A 1 100 ? 6.956 14.302 12.208 1.00 74.00 100 ASP A N 1
ATOM 699 C CA . ASP A 1 100 ? 7.229 14.108 13.641 1.00 74.00 100 ASP A CA 1
ATOM 700 C C . ASP A 1 100 ? 6.385 12.986 14.269 1.00 74.00 100 ASP A C 1
ATOM 702 O O . ASP A 1 100 ? 6.767 12.430 15.291 1.00 74.00 100 ASP A O 1
ATOM 706 N N . ASN A 1 101 ? 5.263 12.628 13.637 1.00 66.31 101 ASN A N 1
ATOM 707 C CA . ASN A 1 101 ? 4.311 11.626 14.112 1.00 66.31 101 ASN A CA 1
ATOM 708 C C . ASN A 1 101 ? 4.527 10.246 13.453 1.00 66.31 101 ASN A C 1
ATOM 710 O O . ASN A 1 101 ? 3.716 9.339 13.660 1.00 66.31 101 ASN A O 1
ATOM 714 N N . GLY A 1 102 ? 5.585 10.085 12.649 1.00 64.06 102 GLY A N 1
ATOM 715 C CA . GLY A 1 102 ? 5.942 8.836 11.970 1.00 64.06 102 GLY A CA 1
ATOM 716 C C . GLY A 1 102 ? 5.251 8.607 10.620 1.00 64.06 102 GLY A C 1
ATOM 717 O O . GLY A 1 102 ? 4.657 9.508 10.025 1.00 64.06 102 GLY A O 1
ATOM 718 N N . ASN A 1 103 ? 5.359 7.375 10.110 1.00 66.50 103 ASN A N 1
ATOM 719 C CA . ASN A 1 103 ? 4.781 6.976 8.823 1.00 66.50 103 ASN A CA 1
ATOM 720 C C . ASN A 1 103 ? 3.254 6.827 8.903 1.00 66.50 103 ASN A C 1
ATOM 722 O O . ASN A 1 103 ? 2.687 6.526 9.954 1.00 66.50 103 ASN A O 1
ATOM 726 N N . ALA A 1 104 ? 2.572 6.978 7.763 1.00 55.94 104 ALA A N 1
ATOM 727 C CA . ALA A 1 104 ? 1.125 6.786 7.699 1.00 55.94 104 ALA A CA 1
ATOM 728 C C . ALA A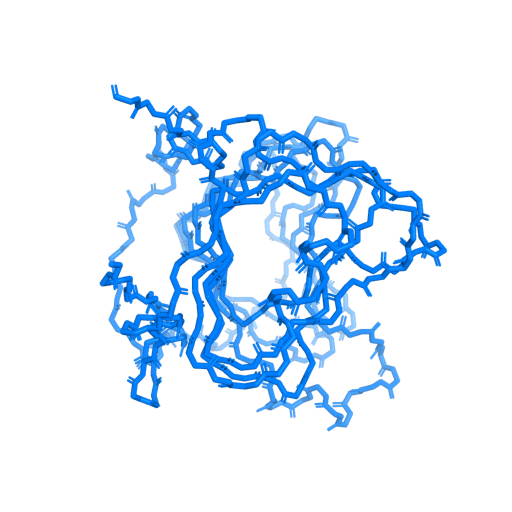 1 104 ? 0.728 5.321 7.959 1.00 55.94 104 ALA A C 1
ATOM 730 O O . ALA A 1 104 ? -0.080 5.079 8.856 1.00 55.94 104 ALA A O 1
ATOM 731 N N . ILE A 1 105 ? 1.288 4.356 7.214 1.00 60.03 105 ILE A N 1
ATOM 732 C CA . ILE A 1 105 ? 1.122 2.915 7.470 1.00 60.03 105 ILE A CA 1
ATOM 733 C C . ILE A 1 105 ? 2.324 2.118 6.927 1.00 60.03 105 ILE A C 1
ATOM 735 O O . ILE A 1 105 ? 2.739 2.360 5.796 1.00 60.03 105 ILE A O 1
ATOM 739 N N . ASP A 1 106 ? 2.798 1.121 7.683 1.00 60.12 106 ASP A N 1
ATOM 740 C CA . ASP A 1 106 ? 3.781 0.112 7.247 1.00 60.12 106 ASP A CA 1
ATOM 741 C C . ASP A 1 106 ? 3.074 -1.269 7.102 1.00 60.12 106 ASP A C 1
ATOM 743 O O . ASP A 1 106 ? 2.558 -1.787 8.095 1.00 60.12 106 ASP A O 1
ATOM 747 N N . ILE A 1 107 ? 2.962 -1.857 5.889 1.00 57.38 107 ILE A N 1
ATOM 748 C CA . ILE A 1 107 ? 2.159 -3.091 5.619 1.00 57.38 107 ILE A CA 1
ATOM 749 C C . ILE A 1 107 ? 2.864 -4.079 4.668 1.00 57.38 107 ILE A C 1
ATOM 751 O O . ILE A 1 107 ? 3.592 -3.676 3.768 1.00 57.38 107 ILE A O 1
ATOM 755 N N . LEU A 1 108 ? 2.541 -5.373 4.824 1.00 63.22 108 LEU A N 1
ATOM 756 C CA . LEU A 1 108 ? 2.937 -6.529 4.001 1.00 63.22 108 LEU A CA 1
ATOM 757 C C . LEU A 1 108 ? 2.230 -6.660 2.624 1.00 63.22 108 LEU A C 1
ATOM 759 O O . LEU A 1 108 ? 2.779 -7.255 1.699 1.00 63.22 108 LEU A O 1
ATOM 763 N N . THR A 1 109 ? 1.006 -6.155 2.432 1.00 64.44 109 THR A N 1
ATOM 764 C CA . THR A 1 109 ? 0.294 -6.193 1.133 1.00 64.44 109 THR A CA 1
ATOM 765 C C . THR A 1 109 ? -0.685 -5.027 1.011 1.00 64.44 109 THR A C 1
ATOM 767 O O . THR A 1 109 ? -1.447 -4.757 1.937 1.00 64.44 109 THR A O 1
ATOM 770 N N . VAL A 1 110 ? -0.671 -4.352 -0.139 1.00 67.12 110 VAL A N 1
ATOM 771 C CA . VAL A 1 110 ? -1.557 -3.230 -0.482 1.00 67.12 110 VAL A CA 1
ATOM 772 C C . VAL A 1 110 ? -2.287 -3.574 -1.783 1.00 67.12 110 VAL A C 1
ATOM 774 O O . VAL A 1 110 ? -1.655 -3.966 -2.755 1.00 67.12 110 VAL A O 1
ATOM 777 N N . SER A 1 111 ? -3.613 -3.440 -1.827 1.00 64.19 111 SER A N 1
ATOM 778 C CA . SER A 1 111 ? -4.409 -3.837 -2.999 1.00 64.19 111 SER A CA 1
ATOM 779 C C . SER A 1 111 ? -5.384 -2.758 -3.437 1.00 64.19 111 SER A C 1
ATOM 781 O O . SER A 1 111 ? -6.099 -2.209 -2.598 1.00 64.19 111 SER A O 1
ATOM 783 N N . ASN A 1 112 ? -5.454 -2.517 -4.746 1.00 64.19 112 ASN A N 1
ATOM 784 C CA . ASN A 1 112 ? -6.246 -1.463 -5.374 1.00 64.19 112 ASN A CA 1
ATOM 785 C C . ASN A 1 112 ? -6.036 -0.072 -4.726 1.00 64.19 112 ASN A C 1
ATOM 787 O O . ASN A 1 112 ? -7.011 0.608 -4.404 1.00 64.19 112 ASN A O 1
ATOM 791 N N . PRO A 1 113 ? -4.802 0.379 -4.442 1.00 67.56 113 PRO A N 1
ATOM 792 C CA . PRO A 1 113 ? -4.613 1.723 -3.929 1.00 67.56 113 PRO A CA 1
ATOM 793 C C . PRO A 1 113 ? -4.825 2.757 -5.045 1.00 67.56 113 PRO A C 1
ATOM 795 O O . PRO A 1 113 ? -4.325 2.606 -6.163 1.00 67.56 113 PRO A O 1
ATOM 798 N N . PHE A 1 114 ? -5.529 3.840 -4.709 1.00 69.06 114 PHE A N 1
ATOM 799 C CA . PHE A 1 114 ? -5.486 5.089 -5.462 1.00 69.06 114 PHE A CA 1
ATOM 800 C C . PHE A 1 114 ? -4.519 6.038 -4.753 1.00 69.06 114 PHE A C 1
ATOM 802 O O . PHE A 1 114 ? -4.849 6.597 -3.706 1.00 69.06 114 PHE A O 1
ATOM 809 N N . LEU A 1 115 ? -3.305 6.168 -5.288 1.00 71.69 115 LEU A N 1
ATOM 810 C CA . LEU A 1 115 ? -2.265 7.025 -4.719 1.00 71.69 115 LEU A CA 1
ATOM 811 C C . LEU A 1 115 ? -2.198 8.318 -5.527 1.00 71.69 115 LEU A C 1
ATOM 813 O O . LEU A 1 115 ? -1.868 8.285 -6.714 1.00 71.69 115 LEU A O 1
ATOM 817 N N . HIS A 1 116 ? -2.529 9.441 -4.889 1.00 65.69 116 HIS A N 1
ATOM 818 C CA . HIS A 1 116 ? -2.602 10.739 -5.550 1.00 65.69 116 HIS A CA 1
ATOM 819 C C . HIS A 1 116 ? -2.125 11.888 -4.654 1.00 65.69 116 HIS A C 1
ATOM 821 O O . HIS A 1 116 ? -2.179 11.789 -3.432 1.00 65.69 116 HIS A O 1
ATOM 827 N N . ASP A 1 117 ? -1.649 12.971 -5.275 1.00 61.34 117 ASP A N 1
ATOM 828 C CA . ASP A 1 117 ? -1.312 14.249 -4.624 1.00 61.34 117 ASP A CA 1
ATOM 829 C C . ASP A 1 117 ? -0.267 14.169 -3.484 1.00 61.34 117 ASP A C 1
ATOM 831 O O . ASP A 1 117 ? -0.355 14.876 -2.478 1.00 61.34 117 ASP A O 1
ATOM 835 N N . HIS A 1 118 ? 0.764 13.329 -3.641 1.00 61.00 118 HIS A N 1
ATOM 836 C CA . HIS A 1 118 ? 1.845 13.159 -2.660 1.00 61.00 118 HIS A CA 1
ATOM 837 C C . HIS A 1 118 ? 3.235 13.162 -3.306 1.00 61.00 118 HIS A C 1
ATOM 839 O O . HIS A 1 118 ? 3.434 12.512 -4.321 1.00 61.00 118 HIS A O 1
ATOM 845 N N . TYR A 1 119 ? 4.220 13.816 -2.670 1.00 58.78 119 TYR A N 1
ATOM 846 C CA . TYR A 1 119 ? 5.624 13.828 -3.130 1.00 58.78 119 TYR A CA 1
ATOM 847 C C . TYR A 1 119 ? 6.311 12.453 -3.022 1.00 58.78 119 TYR A C 1
ATOM 849 O O . TYR A 1 119 ? 7.155 12.112 -3.840 1.00 58.78 119 TYR A O 1
ATOM 857 N N . LYS A 1 120 ? 5.942 11.658 -2.009 1.00 61.84 120 LYS A N 1
ATOM 858 C CA . LYS A 1 120 ? 6.330 10.249 -1.845 1.00 61.84 120 LYS A CA 1
ATOM 859 C C . LYS A 1 120 ? 5.102 9.477 -1.385 1.00 61.84 120 LYS A C 1
ATOM 861 O O . LYS A 1 120 ? 4.618 9.714 -0.282 1.00 61.84 120 LYS A O 1
ATOM 866 N N . ALA A 1 121 ? 4.575 8.607 -2.242 1.00 59.47 121 ALA A N 1
ATOM 867 C CA . ALA A 1 121 ? 3.298 7.939 -1.991 1.00 59.47 121 ALA A CA 1
ATOM 868 C C . ALA A 1 121 ? 3.431 6.591 -1.259 1.00 59.47 121 ALA A C 1
ATOM 870 O O . ALA A 1 121 ? 2.498 6.162 -0.589 1.00 59.47 121 ALA A O 1
ATOM 871 N N . SER A 1 122 ? 4.578 5.920 -1.385 1.00 69.38 122 SER A N 1
ATOM 872 C CA . SER A 1 122 ? 4.856 4.629 -0.752 1.00 69.38 122 SER A CA 1
ATOM 873 C C . SER A 1 122 ? 6.360 4.480 -0.538 1.00 69.38 122 SER A C 1
ATOM 875 O O . SER A 1 122 ? 7.140 4.812 -1.429 1.00 69.38 122 SER A O 1
ATOM 877 N N . LEU A 1 123 ? 6.765 3.966 0.623 1.00 70.56 123 LEU A N 1
ATOM 878 C CA . LEU A 1 123 ? 8.152 3.626 0.939 1.00 70.56 123 LEU A CA 1
ATOM 879 C C . LEU A 1 123 ? 8.195 2.175 1.430 1.00 70.56 123 LEU A C 1
ATOM 881 O O . LEU A 1 123 ? 7.454 1.813 2.339 1.00 70.56 123 LEU A O 1
ATOM 885 N N . ILE A 1 124 ? 9.038 1.349 0.809 1.00 74.44 124 ILE A N 1
ATOM 886 C CA . ILE A 1 124 ? 9.261 -0.050 1.191 1.00 74.44 124 ILE A CA 1
ATOM 887 C C . ILE A 1 124 ? 10.752 -0.191 1.513 1.00 74.44 124 ILE A C 1
ATOM 889 O O . ILE A 1 124 ? 11.580 -0.109 0.608 1.00 74.44 124 ILE A O 1
ATOM 893 N N . GLY A 1 125 ? 11.073 -0.367 2.798 1.00 65.94 125 GLY A N 1
ATOM 894 C CA . GLY A 1 125 ? 12.439 -0.289 3.339 1.00 65.94 125 GLY A CA 1
ATOM 895 C C . GLY A 1 125 ? 12.719 1.067 3.999 1.00 65.94 125 GLY A C 1
ATOM 896 O O . GLY A 1 125 ? 12.245 2.102 3.532 1.00 65.94 125 GLY A O 1
ATOM 897 N N . HIS A 1 126 ? 13.435 1.071 5.126 1.00 62.47 126 HIS A N 1
ATOM 898 C CA . HIS A 1 126 ? 13.545 2.264 5.983 1.00 62.47 126 HIS A CA 1
ATOM 899 C C . HIS A 1 126 ? 14.795 3.116 5.710 1.00 62.47 126 HIS A C 1
ATOM 901 O O . HIS A 1 126 ? 14.718 4.345 5.710 1.00 62.47 126 HIS A O 1
ATOM 907 N N . SER A 1 127 ? 15.953 2.488 5.499 1.00 71.88 127 SER A N 1
ATOM 908 C CA . SER A 1 127 ? 17.235 3.183 5.341 1.00 71.88 127 SER A CA 1
ATOM 909 C C . SER A 1 127 ? 18.247 2.303 4.620 1.00 71.88 127 SER A C 1
ATOM 911 O O . SER A 1 127 ? 18.278 1.093 4.836 1.00 71.88 127 SER A O 1
ATOM 913 N N . ASP A 1 128 ? 19.141 2.919 3.845 1.00 73.00 128 ASP A N 1
ATOM 914 C CA . ASP A 1 128 ? 20.252 2.217 3.190 1.00 73.00 128 ASP A CA 1
ATOM 915 C C . ASP A 1 128 ? 21.190 1.539 4.219 1.00 73.00 128 ASP A C 1
ATOM 917 O O . ASP A 1 128 ? 21.826 0.531 3.915 1.00 73.00 128 ASP A O 1
ATOM 921 N N . ASN A 1 129 ? 21.219 2.034 5.466 1.00 80.19 129 ASN A N 1
ATOM 922 C CA . ASN A 1 129 ? 21.991 1.447 6.571 1.00 80.19 129 ASN A CA 1
ATOM 923 C C . ASN A 1 129 ? 21.291 0.262 7.264 1.00 80.19 129 ASN A C 1
ATOM 925 O O . ASN A 1 129 ? 21.916 -0.387 8.094 1.00 80.19 129 ASN A O 1
ATOM 929 N N . ASN A 1 130 ? 20.025 -0.020 6.937 1.00 72.00 130 ASN A N 1
ATOM 930 C CA . ASN A 1 130 ? 19.221 -1.109 7.516 1.00 72.00 130 ASN A CA 1
ATOM 931 C C . ASN A 1 130 ? 19.129 -2.320 6.569 1.00 72.00 130 ASN A C 1
ATOM 933 O O . ASN A 1 130 ? 18.202 -3.129 6.613 1.00 72.00 130 ASN A O 1
ATOM 937 N N . LYS A 1 131 ? 20.073 -2.409 5.625 1.00 68.88 131 LYS A N 1
ATOM 938 C CA . LYS A 1 131 ? 20.071 -3.429 4.579 1.00 68.88 131 LYS A CA 1
ATOM 939 C C . LYS A 1 131 ? 20.121 -4.844 5.156 1.00 68.88 131 LYS A C 1
ATOM 941 O O . LYS A 1 131 ? 19.545 -5.742 4.549 1.00 68.88 131 LYS A O 1
ATOM 946 N N . ALA A 1 132 ? 20.805 -5.056 6.280 1.00 69.12 132 ALA A N 1
ATOM 947 C CA . ALA A 1 132 ? 20.930 -6.379 6.888 1.00 69.12 132 ALA A CA 1
ATOM 948 C C . ALA A 1 132 ? 19.580 -6.906 7.401 1.00 69.12 132 ALA A C 1
ATOM 950 O O . ALA A 1 132 ? 19.314 -8.099 7.306 1.00 69.12 132 ALA A O 1
ATOM 951 N N . GLU A 1 133 ? 18.725 -6.012 7.885 1.00 65.56 133 GLU A N 1
ATOM 952 C CA . GLU A 1 133 ? 17.402 -6.300 8.427 1.00 65.56 133 GLU A CA 1
ATOM 953 C C . GLU A 1 133 ? 16.325 -6.378 7.334 1.00 65.56 133 GLU A C 1
ATOM 955 O O . GLU A 1 133 ? 15.355 -7.121 7.478 1.00 65.56 133 GLU A O 1
ATOM 960 N N . ASP A 1 134 ? 16.492 -5.637 6.234 1.00 67.88 134 ASP A N 1
ATOM 961 C CA . ASP A 1 134 ? 15.508 -5.574 5.145 1.00 67.88 134 ASP A CA 1
ATOM 962 C C . ASP A 1 134 ? 15.747 -6.663 4.071 1.00 67.88 134 ASP A C 1
ATOM 964 O O . ASP A 1 134 ? 14.799 -7.188 3.468 1.00 67.88 134 ASP A O 1
ATOM 968 N N . THR A 1 135 ? 17.010 -7.032 3.816 1.00 67.12 135 THR A N 1
ATOM 969 C CA . THR A 1 135 ? 17.384 -7.951 2.723 1.00 67.12 135 THR A CA 1
ATOM 970 C C . THR A 1 135 ? 16.817 -9.349 2.950 1.00 67.12 135 THR A C 1
ATOM 972 O O . THR A 1 135 ? 17.141 -10.014 3.926 1.00 67.12 135 THR A O 1
ATOM 975 N N . GLY A 1 136 ? 16.002 -9.830 2.006 1.00 64.31 136 GLY A N 1
ATOM 976 C CA . GLY A 1 136 ? 15.388 -11.164 2.065 1.00 64.31 136 GLY A CA 1
ATOM 977 C C . GLY A 1 136 ? 14.182 -11.272 3.005 1.00 64.31 136 GLY A C 1
ATOM 978 O O . GLY A 1 136 ? 13.573 -12.338 3.086 1.00 64.31 136 GLY A O 1
ATOM 979 N N . HIS A 1 137 ? 13.815 -10.181 3.683 1.00 64.50 137 HIS A N 1
ATOM 980 C CA . HIS A 1 137 ? 12.724 -10.153 4.658 1.00 64.50 137 HIS A CA 1
ATOM 981 C C . HIS A 1 137 ? 11.481 -9.415 4.144 1.00 64.50 137 HIS A C 1
ATOM 983 O O . HIS A 1 137 ? 10.357 -9.773 4.501 1.00 64.50 137 HIS A O 1
ATOM 989 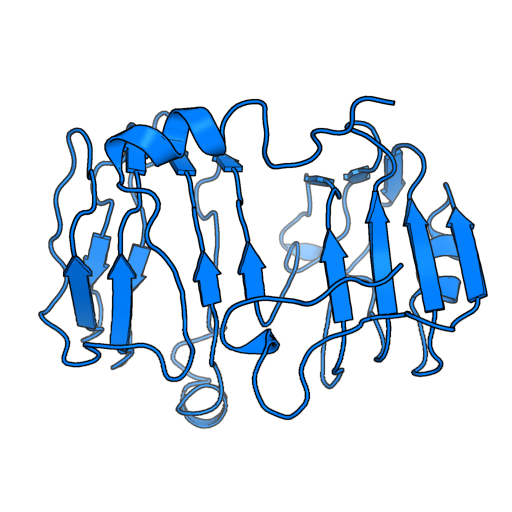N N . LEU A 1 138 ? 11.657 -8.414 3.276 1.00 70.81 138 LEU A N 1
ATOM 990 C CA . LEU A 1 138 ? 10.550 -7.625 2.733 1.00 70.81 138 LEU A CA 1
ATOM 991 C C . LEU A 1 138 ? 9.951 -8.279 1.478 1.00 70.81 138 LEU A C 1
ATOM 993 O O . LEU A 1 138 ? 10.423 -8.077 0.361 1.00 70.81 138 LEU A O 1
ATOM 997 N N . HIS A 1 139 ? 8.864 -9.031 1.659 1.00 69.56 139 HIS A N 1
ATOM 998 C CA . HIS A 1 139 ? 8.058 -9.586 0.566 1.00 69.56 139 HIS A CA 1
ATOM 999 C C . HIS A 1 139 ? 6.719 -8.857 0.459 1.00 69.56 139 HIS A C 1
ATOM 1001 O O . HIS A 1 139 ? 5.719 -9.267 1.046 1.00 69.56 139 HIS A O 1
ATOM 1007 N N . ILE A 1 140 ? 6.707 -7.756 -0.291 1.00 74.19 140 ILE A N 1
ATOM 1008 C CA . ILE A 1 140 ? 5.532 -6.890 -0.426 1.00 74.19 140 ILE A CA 1
ATOM 1009 C C . ILE A 1 140 ? 4.819 -7.153 -1.750 1.00 74.19 140 ILE A C 1
ATOM 1011 O O . ILE A 1 140 ? 5.453 -7.312 -2.790 1.00 74.19 140 ILE A O 1
ATOM 1015 N N . THR A 1 141 ? 3.485 -7.180 -1.723 1.00 73.56 141 THR A N 1
ATOM 1016 C CA . THR A 1 141 ? 2.659 -7.112 -2.941 1.00 73.56 141 THR A CA 1
ATOM 1017 C C . THR A 1 141 ? 1.900 -5.795 -2.975 1.00 73.56 141 THR A C 1
ATOM 1019 O O . THR A 1 141 ? 1.207 -5.468 -2.012 1.00 73.56 141 THR A O 1
ATOM 1022 N N . GLN A 1 142 ? 2.003 -5.066 -4.086 1.00 74.00 142 GLN A N 1
ATOM 1023 C CA . GLN A 1 142 ? 1.095 -3.974 -4.434 1.00 74.00 142 GLN A CA 1
ATOM 1024 C C . GLN A 1 142 ? 0.359 -4.359 -5.721 1.00 74.00 142 GLN A C 1
ATOM 1026 O O . GLN A 1 142 ? 1.013 -4.465 -6.756 1.00 74.00 142 GLN A O 1
ATOM 1031 N N . ASN A 1 143 ? -0.955 -4.603 -5.697 1.00 70.38 143 ASN A N 1
ATOM 1032 C CA . ASN A 1 143 ? -1.689 -5.071 -6.887 1.00 70.38 143 ASN A CA 1
ATOM 1033 C C . ASN A 1 143 ? -2.804 -4.119 -7.344 1.00 70.38 143 ASN A C 1
ATOM 1035 O O . ASN A 1 143 ? -3.518 -3.552 -6.519 1.00 70.38 143 ASN A O 1
ATOM 1039 N N . ASN A 1 144 ? -2.989 -4.022 -8.672 1.00 63.69 144 ASN A N 1
ATOM 1040 C CA . ASN A 1 144 ? -3.960 -3.149 -9.351 1.00 63.69 144 ASN A CA 1
ATOM 1041 C C . ASN A 1 144 ? -3.855 -1.681 -8.908 1.00 63.69 144 ASN A C 1
ATOM 1043 O O . ASN A 1 144 ? -4.840 -1.065 -8.510 1.00 63.69 144 ASN A O 1
ATOM 1047 N N . ASN A 1 145 ? -2.649 -1.125 -8.933 1.00 68.94 145 ASN A N 1
ATOM 1048 C CA . ASN A 1 145 ? -2.410 0.230 -8.453 1.00 68.94 145 ASN A CA 1
ATOM 1049 C C . ASN A 1 145 ? -2.645 1.244 -9.581 1.00 68.94 145 ASN A C 1
ATOM 1051 O O . ASN A 1 145 ? -2.136 1.071 -10.691 1.00 68.94 145 ASN A O 1
ATOM 1055 N N . TYR A 1 146 ? -3.372 2.322 -9.282 1.00 70.69 146 TYR A N 1
ATOM 1056 C CA . TYR A 1 146 ? -3.456 3.496 -10.151 1.00 70.69 146 TYR A CA 1
ATOM 1057 C C . TYR A 1 146 ? -2.700 4.648 -9.494 1.00 70.69 146 TYR A C 1
ATOM 1059 O O . TYR A 1 146 ? -3.065 5.100 -8.402 1.00 70.69 146 TYR A O 1
ATOM 1067 N N . TYR A 1 147 ? -1.639 5.101 -10.159 1.00 75.00 147 TYR A N 1
ATOM 1068 C CA . TYR A 1 147 ? -0.774 6.164 -9.666 1.00 75.00 147 TYR A CA 1
ATOM 1069 C C . TYR A 1 147 ? -1.063 7.461 -10.423 1.00 75.00 147 TYR A C 1
ATOM 1071 O O . TYR A 1 147 ? -0.814 7.560 -11.627 1.00 75.00 147 TYR A O 1
ATOM 1079 N N . TYR A 1 148 ? -1.587 8.460 -9.715 1.00 71.00 148 TYR A N 1
ATOM 1080 C CA . TYR A 1 148 ? -1.981 9.736 -10.307 1.00 71.00 148 TYR A CA 1
ATOM 1081 C C . TYR A 1 148 ? -1.190 10.886 -9.694 1.00 71.00 148 TYR A C 1
ATOM 1083 O O . TYR A 1 148 ? -1.403 11.282 -8.550 1.00 71.00 148 TYR A O 1
ATOM 1091 N N . PHE A 1 149 ? -0.267 11.436 -10.471 1.00 67.81 149 PHE A N 1
ATOM 1092 C CA . PHE A 1 149 ? 0.708 12.409 -10.011 1.00 67.81 149 PHE A CA 1
ATOM 1093 C C . PHE A 1 149 ? 0.518 13.731 -10.752 1.00 67.81 149 PHE A C 1
ATOM 1095 O O . PHE A 1 149 ? 1.109 13.965 -11.798 1.00 67.81 149 PHE A O 1
ATOM 1102 N N . LEU A 1 150 ? -0.293 14.640 -10.208 1.00 60.69 150 LEU A N 1
ATOM 1103 C CA . LEU A 1 150 ? -0.326 16.015 -10.708 1.00 60.69 150 LEU A CA 1
ATOM 1104 C C . LEU A 1 150 ? 0.868 16.786 -10.143 1.00 60.69 150 LEU A C 1
ATOM 1106 O O . LEU A 1 1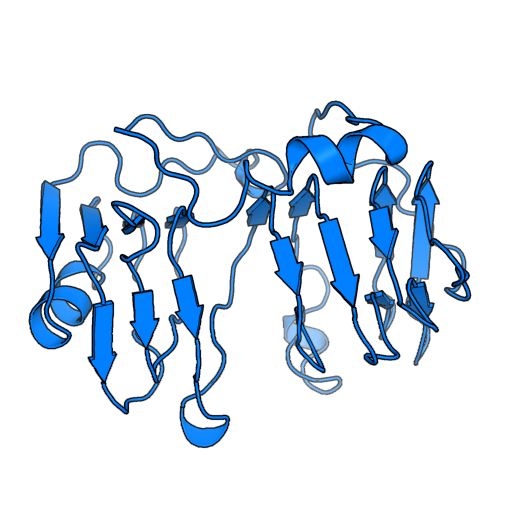50 ? 0.927 17.059 -8.948 1.00 60.69 150 LEU A O 1
ATOM 1110 N N . ASN A 1 151 ? 1.810 17.169 -11.008 1.00 62.78 151 ASN A N 1
ATOM 1111 C CA . ASN A 1 151 ? 3.006 17.950 -10.655 1.00 62.78 151 ASN A CA 1
ATOM 1112 C C . ASN A 1 151 ? 4.020 17.235 -9.731 1.00 62.78 151 ASN A C 1
ATOM 1114 O O . ASN A 1 151 ? 4.896 17.895 -9.171 1.00 62.78 151 ASN A O 1
ATOM 1118 N N . VAL A 1 152 ? 3.933 15.909 -9.571 1.00 62.53 152 VAL A N 1
ATOM 1119 C CA . VAL A 1 152 ? 4.898 15.100 -8.802 1.00 62.53 152 VAL A CA 1
ATOM 1120 C C . VAL A 1 152 ? 5.796 14.329 -9.770 1.00 62.53 152 VAL A C 1
ATOM 1122 O O . VAL A 1 152 ? 5.310 13.641 -10.663 1.00 62.53 152 VAL A O 1
ATOM 1125 N N . ASN A 1 153 ? 7.115 14.468 -9.607 1.00 71.31 153 ASN A N 1
ATOM 1126 C CA . ASN A 1 153 ? 8.094 13.958 -10.572 1.00 71.31 153 ASN A CA 1
ATOM 1127 C C . ASN A 1 153 ? 8.314 12.437 -10.506 1.00 71.31 153 ASN A C 1
ATOM 1129 O O . ASN A 1 153 ? 8.505 11.841 -11.561 1.00 71.31 153 ASN A O 1
ATOM 1133 N N . ASP A 1 154 ? 8.272 11.818 -9.324 1.00 80.50 154 ASP A N 1
ATOM 1134 C CA . ASP A 1 154 ? 8.852 10.486 -9.103 1.00 80.50 154 ASP A CA 1
ATOM 1135 C C . ASP A 1 154 ? 7.782 9.413 -8.851 1.00 80.50 154 ASP A C 1
ATOM 1137 O O . ASP A 1 154 ? 6.897 9.588 -8.013 1.00 80.50 154 ASP A O 1
ATOM 1141 N N . GLY A 1 155 ? 7.889 8.284 -9.552 1.00 83.69 155 GLY A N 1
ATOM 1142 C CA . GLY A 1 155 ? 7.100 7.075 -9.325 1.00 83.69 155 GLY A CA 1
ATOM 1143 C C . GLY A 1 155 ? 7.850 6.043 -8.479 1.00 83.69 155 GLY A C 1
ATOM 1144 O O . GLY A 1 155 ? 8.200 6.290 -7.326 1.00 83.69 155 GLY A O 1
ATOM 1145 N N . ILE A 1 156 ? 8.069 4.850 -9.033 1.00 87.50 156 ILE A N 1
ATOM 1146 C CA . ILE A 1 156 ? 8.732 3.738 -8.346 1.00 87.50 156 ILE A CA 1
ATOM 1147 C C . ILE A 1 156 ? 10.253 3.874 -8.490 1.00 87.50 156 ILE A C 1
ATOM 1149 O O . ILE A 1 156 ? 10.790 3.708 -9.582 1.00 87.50 156 ILE A O 1
ATOM 1153 N N . ASN A 1 157 ? 10.952 4.105 -7.377 1.00 89.06 157 ASN A N 1
ATOM 1154 C CA . ASN A 1 157 ? 12.413 4.038 -7.311 1.00 89.06 157 ASN A CA 1
ATOM 1155 C C . ASN A 1 157 ? 12.862 2.687 -6.736 1.00 89.06 157 ASN A C 1
ATOM 1157 O O . ASN A 1 157 ? 12.575 2.368 -5.581 1.00 89.06 157 ASN A O 1
ATOM 1161 N N . THR A 1 158 ? 13.594 1.906 -7.526 1.00 89.06 158 THR A N 1
ATOM 1162 C CA . THR A 1 158 ? 14.220 0.654 -7.080 1.00 89.06 158 THR A CA 1
ATOM 1163 C C . THR A 1 158 ? 15.655 0.903 -6.615 1.00 89.06 158 THR A C 1
ATOM 1165 O O . THR A 1 158 ? 16.450 1.500 -7.341 1.00 89.06 158 THR A O 1
ATOM 1168 N N . ARG A 1 159 ? 16.023 0.418 -5.419 1.00 88.06 159 ARG A N 1
ATOM 1169 C CA . ARG A 1 159 ? 17.347 0.668 -4.817 1.00 88.06 159 ARG A CA 1
ATOM 1170 C C . ARG A 1 159 ? 17.991 -0.566 -4.191 1.00 88.06 159 ARG A C 1
ATOM 1172 O O . ARG A 1 159 ? 17.316 -1.544 -3.884 1.00 88.06 159 ARG A O 1
ATOM 1179 N N . GLN A 1 160 ? 19.305 -0.501 -3.973 1.00 86.88 160 GLN A N 1
ATOM 1180 C CA . GLN A 1 160 ? 20.058 -1.398 -3.083 1.00 86.88 160 GLN A CA 1
ATOM 1181 C C . GLN A 1 160 ? 19.977 -2.900 -3.415 1.00 86.88 160 GLN A C 1
ATOM 1183 O O . GLN A 1 160 ? 20.076 -3.749 -2.526 1.00 86.88 160 GLN A O 1
ATOM 1188 N N . GLY A 1 161 ? 19.861 -3.255 -4.695 1.00 84.31 161 GLY A N 1
ATOM 1189 C CA . GLY A 1 161 ? 19.794 -4.646 -5.153 1.00 84.31 161 GLY A CA 1
ATOM 1190 C C . GLY A 1 161 ? 18.394 -5.257 -5.142 1.00 84.31 161 GLY A C 1
ATOM 1191 O O . GLY A 1 161 ? 18.260 -6.438 -5.463 1.00 84.31 161 GLY A O 1
ATOM 1192 N N . VAL A 1 162 ? 17.357 -4.482 -4.798 1.00 84.69 162 VAL A N 1
ATOM 1193 C CA . VAL A 1 162 ? 15.970 -4.962 -4.828 1.00 84.69 162 VAL A CA 1
ATOM 1194 C C . VAL A 1 162 ? 15.585 -5.429 -6.233 1.00 84.69 162 VAL A C 1
ATOM 1196 O O . VAL A 1 162 ? 15.997 -4.839 -7.232 1.00 84.69 162 VAL A O 1
ATOM 1199 N N . GLN A 1 163 ? 14.776 -6.483 -6.297 1.00 87.44 163 GLN A N 1
ATOM 1200 C CA . GLN A 1 163 ? 14.143 -6.967 -7.519 1.00 87.44 163 GLN A CA 1
ATOM 1201 C C . GLN A 1 163 ? 12.642 -6.717 -7.411 1.00 87.44 163 GLN A C 1
ATOM 1203 O O . GLN A 1 163 ? 12.000 -7.238 -6.500 1.00 87.44 163 GLN A O 1
ATOM 1208 N N . VAL A 1 164 ? 12.082 -5.937 -8.333 1.00 88.12 164 VAL A N 1
ATOM 1209 C CA . VAL A 1 164 ? 10.644 -5.640 -8.353 1.00 88.12 164 VAL A CA 1
ATOM 1210 C C . VAL A 1 164 ? 10.027 -6.136 -9.654 1.00 88.12 164 VAL A C 1
ATOM 1212 O O . VAL A 1 164 ? 10.519 -5.836 -10.739 1.00 88.12 164 VAL A O 1
ATOM 1215 N N . LEU A 1 165 ? 8.936 -6.890 -9.547 1.00 89.12 165 LEU A N 1
ATOM 1216 C CA . LEU A 1 165 ? 8.087 -7.256 -10.676 1.00 89.12 165 LEU A CA 1
ATOM 1217 C C . LEU A 1 165 ? 6.918 -6.271 -10.728 1.00 89.12 165 LEU A C 1
ATOM 1219 O O . LEU A 1 165 ? 6.126 -6.195 -9.791 1.00 89.12 165 LEU A O 1
ATOM 1223 N N . ILE A 1 166 ? 6.846 -5.485 -11.799 1.00 89.19 166 ILE A N 1
ATOM 1224 C CA . ILE A 1 166 ? 5.900 -4.380 -11.962 1.00 89.19 166 ILE A CA 1
ATOM 1225 C C . ILE A 1 166 ? 5.054 -4.691 -13.183 1.00 89.19 166 ILE A C 1
ATOM 1227 O O . ILE A 1 166 ? 5.529 -4.612 -14.316 1.00 89.19 166 ILE A O 1
ATOM 1231 N N . GLU A 1 167 ? 3.799 -5.064 -12.965 1.00 89.12 167 GLU A N 1
ATOM 1232 C CA . GLU A 1 167 ? 2.949 -5.563 -14.041 1.00 89.12 167 GLU A CA 1
ATOM 1233 C C . GLU A 1 167 ? 1.590 -4.888 -14.059 1.00 89.12 167 GLU A C 1
ATOM 1235 O O . GLU A 1 167 ? 0.947 -4.748 -13.020 1.00 89.12 167 GLU A O 1
ATOM 1240 N N . SER A 1 168 ? 1.129 -4.532 -15.261 1.00 89.44 168 SER A N 1
ATOM 1241 C CA . SER A 1 168 ? -0.228 -4.037 -15.488 1.00 89.44 168 SER A CA 1
ATOM 1242 C C . SER A 1 168 ? -0.615 -2.845 -14.598 1.00 89.44 168 SER A C 1
ATOM 1244 O O . SER A 1 168 ? -1.738 -2.809 -14.102 1.00 89.44 168 SER A O 1
ATOM 1246 N N . ASN A 1 169 ? 0.282 -1.875 -14.397 1.00 86.75 169 ASN A N 1
ATOM 1247 C CA . ASN A 1 169 ? -0.004 -0.613 -13.700 1.00 86.75 169 ASN A CA 1
ATOM 1248 C C . ASN A 1 169 ? -0.286 0.514 -14.702 1.00 86.75 169 ASN A C 1
ATOM 1250 O O . ASN A 1 169 ? 0.141 0.435 -15.855 1.00 86.75 169 ASN A O 1
ATOM 1254 N N . ALA A 1 170 ? -0.972 1.563 -14.248 1.00 86.31 170 ALA A N 1
ATOM 1255 C CA . ALA A 1 170 ? -1.175 2.793 -15.010 1.00 86.31 170 ALA A CA 1
ATOM 1256 C C . ALA A 1 170 ? -0.658 4.003 -14.219 1.00 86.31 170 ALA A C 1
ATOM 1258 O O . ALA A 1 170 ? -0.998 4.176 -13.043 1.00 86.31 170 ALA A O 1
ATOM 1259 N N . PHE A 1 171 ? 0.159 4.819 -14.881 1.00 87.19 171 PHE A N 1
ATOM 1260 C CA . PHE A 1 171 ? 0.747 6.048 -14.363 1.00 87.19 171 PHE A CA 1
ATOM 1261 C C . PHE A 1 171 ? 0.241 7.235 -15.172 1.00 87.19 171 PHE A C 1
ATOM 1263 O O . PHE A 1 171 ? 0.240 7.206 -16.399 1.00 87.19 171 PHE A O 1
ATOM 1270 N N . VAL A 1 172 ? -0.151 8.304 -14.486 1.00 85.12 172 VAL A N 1
ATOM 1271 C CA . VAL A 1 172 ? -0.617 9.534 -15.132 1.00 85.12 172 VAL A CA 1
ATOM 1272 C C . VAL A 1 172 ? 0.076 10.731 -14.491 1.00 85.12 172 VAL A C 1
ATOM 1274 O O . VAL A 1 172 ? 0.075 10.865 -13.268 1.00 85.12 172 VAL A O 1
ATOM 1277 N N . GLY A 1 173 ? 0.676 11.590 -15.320 1.00 84.12 173 GLY A N 1
ATOM 1278 C CA . GLY A 1 173 ? 1.345 12.828 -14.894 1.00 84.12 173 GLY A CA 1
ATOM 1279 C C . GLY A 1 173 ? 2.722 12.659 -14.231 1.00 84.12 173 GLY A C 1
ATOM 1280 O O . GLY A 1 173 ? 3.313 13.647 -13.800 1.00 84.12 173 GLY A O 1
ATOM 1281 N N . SER A 1 174 ? 3.257 11.435 -14.166 1.00 83.25 174 SER A N 1
ATOM 1282 C CA . SER A 1 174 ? 4.601 11.160 -13.636 1.00 83.25 174 SER A CA 1
ATOM 1283 C C . SER A 1 174 ? 5.694 11.479 -14.661 1.00 83.25 174 SER A C 1
ATOM 1285 O O . SER A 1 174 ? 5.527 11.159 -15.837 1.00 83.25 174 SER A O 1
ATOM 1287 N N . LYS A 1 175 ? 6.830 12.049 -14.226 1.00 85.12 175 LYS A N 1
ATOM 1288 C CA . LYS A 1 175 ? 8.006 12.239 -15.100 1.00 85.12 175 LYS A CA 1
ATOM 1289 C C . LYS A 1 175 ? 8.920 11.016 -15.115 1.00 85.12 175 LYS A C 1
ATOM 1291 O O . LYS A 1 175 ? 9.332 10.575 -16.181 1.00 85.12 175 LYS A O 1
ATOM 1296 N N . GLU A 1 176 ? 9.180 10.450 -13.941 1.00 88.12 176 GLU A N 1
ATOM 1297 C CA . GLU A 1 176 ? 10.021 9.270 -13.727 1.00 88.12 176 GLU A CA 1
ATOM 1298 C C . GLU A 1 176 ? 9.182 8.154 -13.076 1.00 88.12 176 GLU A C 1
ATOM 1300 O O . GLU A 1 176 ? 9.348 7.859 -11.888 1.00 88.12 176 GLU A O 1
ATOM 1305 N N . PRO A 1 177 ? 8.225 7.543 -13.801 1.00 88.00 177 PRO A N 1
ATOM 1306 C CA . PRO A 1 177 ? 7.280 6.593 -13.216 1.00 88.00 177 PRO A CA 1
ATOM 1307 C C . PRO A 1 177 ? 7.943 5.308 -12.715 1.00 88.00 177 PRO A C 1
ATOM 1309 O O . PRO A 1 177 ? 7.436 4.681 -11.784 1.00 88.00 177 PRO A O 1
ATOM 1312 N N . LEU A 1 178 ? 9.072 4.917 -13.304 1.00 91.31 178 LEU A N 1
ATOM 1313 C CA . LEU A 1 178 ? 9.876 3.795 -12.844 1.00 91.31 178 LEU A CA 1
ATOM 1314 C C . LEU A 1 178 ? 11.350 4.054 -13.144 1.00 91.31 178 LEU A C 1
ATOM 1316 O O . LEU A 1 178 ? 11.729 4.169 -14.306 1.00 91.31 178 LEU A O 1
ATOM 1320 N N . TYR A 1 179 ? 12.173 4.084 -12.101 1.00 92.88 179 TYR A N 1
ATOM 1321 C CA . TYR A 1 179 ? 13.609 4.299 -12.212 1.00 92.88 179 TYR A CA 1
ATOM 1322 C C . TYR A 1 179 ? 14.393 3.513 -11.152 1.00 92.88 179 TYR A C 1
ATOM 1324 O O . TYR A 1 179 ? 13.827 2.873 -10.256 1.00 92.88 179 TYR A O 1
ATOM 1332 N N . SER A 1 180 ? 15.720 3.531 -11.269 1.00 92.50 180 SER A N 1
ATOM 1333 C CA . SER A 1 180 ? 16.625 2.920 -10.294 1.00 92.50 180 SER A CA 1
ATOM 1334 C C . SER A 1 180 ? 17.664 3.919 -9.815 1.00 92.50 180 SER A C 1
ATOM 1336 O O . SER A 1 180 ? 18.270 4.623 -10.620 1.00 92.50 180 SER A O 1
ATOM 1338 N N . THR A 1 181 ? 17.953 3.905 -8.518 1.00 90.06 181 THR A N 1
ATOM 1339 C CA . THR A 1 181 ? 19.175 4.497 -7.958 1.00 90.06 181 THR A CA 1
ATOM 1340 C C . THR A 1 181 ? 19.917 3.447 -7.140 1.00 90.06 181 THR A C 1
ATOM 1342 O O . THR A 1 181 ? 19.314 2.505 -6.641 1.00 90.06 181 THR A O 1
ATOM 1345 N N . ASP A 1 182 ? 21.238 3.558 -7.011 1.00 89.06 182 ASP A N 1
ATOM 1346 C CA . ASP A 1 182 ? 22.044 2.650 -6.173 1.00 89.06 182 ASP A CA 1
ATOM 1347 C C . ASP A 1 182 ? 21.824 1.150 -6.466 1.00 89.06 182 ASP A C 1
ATOM 1349 O O . ASP A 1 182 ? 21.717 0.320 -5.558 1.00 89.06 182 ASP A O 1
ATOM 1353 N N . SER A 1 183 ? 21.734 0.803 -7.752 1.00 88.25 183 SER A N 1
ATOM 1354 C CA . SER A 1 183 ? 21.653 -0.580 -8.239 1.00 88.25 183 SER A CA 1
ATOM 1355 C C . SER A 1 183 ? 20.418 -1.371 -7.777 1.00 88.25 183 SER A C 1
ATOM 1357 O O . SER A 1 183 ? 20.546 -2.516 -7.353 1.00 88.25 183 SER A O 1
ATOM 1359 N N . GLY A 1 184 ? 19.214 -0.794 -7.832 1.00 89.62 184 GLY A N 1
ATOM 1360 C CA . GLY A 1 184 ? 17.963 -1.572 -7.821 1.00 89.62 184 GLY A CA 1
ATOM 1361 C C . GLY A 1 184 ? 17.541 -2.024 -9.220 1.00 89.62 184 GLY A C 1
ATOM 1362 O O . GLY A 1 184 ? 18.049 -1.499 -10.205 1.00 89.62 184 GLY A O 1
ATOM 1363 N N . TYR A 1 185 ? 16.628 -2.993 -9.308 1.00 92.12 185 TYR A N 1
ATOM 1364 C CA . TYR A 1 185 ? 16.246 -3.619 -10.573 1.00 92.12 185 TYR A CA 1
ATOM 1365 C C . TYR A 1 185 ? 14.740 -3.868 -10.690 1.00 92.12 185 TYR A C 1
ATOM 1367 O O . TYR A 1 185 ? 14.063 -4.185 -9.706 1.00 92.12 185 TYR A O 1
ATOM 1375 N N . ALA A 1 186 ? 14.228 -3.807 -11.918 1.00 93.94 186 ALA A N 1
ATOM 1376 C CA . ALA A 1 186 ? 12.824 -4.043 -12.221 1.00 93.94 186 ALA A CA 1
ATOM 1377 C C . ALA A 1 186 ? 12.612 -4.935 -13.452 1.00 93.94 186 ALA A C 1
ATOM 1379 O O . ALA A 1 186 ? 13.309 -4.829 -14.462 1.00 93.94 186 ALA A O 1
ATOM 1380 N N . VAL A 1 187 ? 11.588 -5.783 -13.389 1.00 94.75 187 VAL A N 1
ATOM 1381 C CA . VAL A 1 187 ? 10.950 -6.399 -14.557 1.00 94.75 187 VAL A CA 1
ATOM 1382 C C . VAL A 1 187 ? 9.611 -5.696 -14.750 1.00 94.75 187 VAL A C 1
ATOM 1384 O O . VAL A 1 187 ? 8.767 -5.736 -13.858 1.00 94.75 187 VAL A O 1
ATOM 1387 N N . ALA A 1 188 ? 9.422 -5.030 -15.889 1.00 93.81 188 ALA A N 1
ATOM 1388 C CA . ALA A 1 188 ? 8.233 -4.229 -16.169 1.00 93.81 188 ALA A CA 1
ATOM 1389 C C . ALA A 1 188 ? 7.434 -4.819 -17.341 1.00 93.81 188 ALA A C 1
ATOM 1391 O O . ALA A 1 188 ? 7.880 -4.730 -18.484 1.00 93.81 188 ALA A O 1
ATOM 1392 N N . ASN A 1 189 ? 6.244 -5.371 -17.077 1.00 92.69 189 ASN A N 1
ATOM 1393 C CA . ASN A 1 189 ? 5.407 -6.006 -18.103 1.00 92.69 189 ASN A CA 1
ATOM 1394 C C . ASN A 1 189 ? 4.042 -5.319 -18.235 1.00 92.69 189 ASN A C 1
ATOM 1396 O O . ASN A 1 189 ? 3.278 -5.227 -17.275 1.00 92.69 189 ASN A O 1
ATOM 1400 N N . GLY A 1 190 ? 3.702 -4.875 -19.448 1.00 90.69 190 GLY A N 1
ATOM 1401 C CA . GLY A 1 190 ? 2.354 -4.385 -19.762 1.00 90.69 190 GLY A CA 1
ATOM 1402 C C . GLY A 1 190 ? 1.889 -3.198 -18.910 1.00 90.69 190 GLY A C 1
ATOM 1403 O O . GLY A 1 190 ? 0.701 -3.107 -18.618 1.00 90.69 190 GLY A O 1
ATOM 1404 N N . ASN A 1 191 ? 2.810 -2.333 -18.474 1.00 90.31 191 ASN A N 1
ATOM 1405 C CA . ASN A 1 191 ? 2.479 -1.090 -17.776 1.00 90.31 191 ASN A CA 1
ATOM 1406 C C . ASN A 1 191 ? 2.189 0.026 -18.782 1.00 90.31 191 ASN A C 1
ATOM 1408 O O . ASN A 1 191 ? 2.783 0.065 -19.858 1.00 90.31 191 ASN A O 1
ATOM 1412 N N . ASP A 1 192 ? 1.307 0.939 -18.399 1.00 91.31 192 ASP A N 1
ATOM 1413 C CA . ASP A 1 192 ? 1.113 2.222 -19.063 1.00 91.31 192 ASP A CA 1
ATOM 1414 C C . ASP A 1 192 ? 1.812 3.306 -18.237 1.00 91.31 192 ASP A C 1
ATOM 1416 O O . ASP A 1 192 ? 1.406 3.583 -17.109 1.00 91.31 192 ASP A O 1
ATOM 1420 N N . PHE A 1 193 ? 2.894 3.869 -18.770 1.00 90.44 193 PHE A N 1
ATOM 1421 C CA . PHE A 1 193 ? 3.698 4.891 -18.095 1.00 90.44 193 PHE A CA 1
ATOM 1422 C C . PHE A 1 193 ? 3.222 6.326 -18.383 1.00 90.44 193 PHE A C 1
ATOM 1424 O O . PHE A 1 193 ? 3.837 7.276 -17.889 1.00 90.44 193 PHE A O 1
ATOM 1431 N N . GLY A 1 194 ? 2.138 6.494 -19.150 1.00 89.06 194 GLY A N 1
ATOM 1432 C CA . GLY A 1 194 ? 1.684 7.800 -19.616 1.00 89.06 194 GLY A CA 1
ATOM 1433 C C . GLY A 1 194 ? 2.769 8.501 -20.436 1.00 89.06 194 GLY A C 1
ATOM 1434 O O . GLY A 1 194 ? 3.385 7.893 -21.309 1.00 89.06 194 GLY A O 1
ATOM 1435 N N . ASP A 1 195 ? 3.029 9.771 -20.119 1.00 88.81 195 ASP A N 1
ATOM 1436 C CA . ASP A 1 195 ? 4.082 10.574 -20.763 1.00 88.81 195 ASP A CA 1
ATOM 1437 C C . ASP A 1 195 ? 5.498 10.282 -20.222 1.00 88.81 195 ASP A C 1
ATOM 1439 O O . ASP A 1 195 ? 6.486 10.805 -20.743 1.00 88.81 195 ASP A O 1
ATOM 1443 N N . GLY A 1 196 ? 5.608 9.485 -19.155 1.00 88.69 196 GLY A N 1
ATOM 1444 C CA . GLY A 1 196 ? 6.876 9.105 -18.540 1.00 88.69 196 GLY A CA 1
ATOM 1445 C C . GLY A 1 196 ? 7.501 7.860 -19.176 1.00 88.69 196 GLY A C 1
ATOM 1446 O O . GLY A 1 196 ? 6.973 7.263 -20.113 1.00 88.69 196 GLY A O 1
ATOM 1447 N N . SER A 1 197 ? 8.646 7.428 -18.643 1.00 91.06 197 SER A N 1
ATOM 1448 C CA . SER A 1 197 ? 9.348 6.238 -19.138 1.00 91.06 197 SER A CA 1
ATOM 1449 C C . SER A 1 197 ? 9.893 5.350 -18.021 1.00 91.06 197 SER A C 1
ATOM 1451 O O . SER A 1 197 ? 10.001 5.763 -16.868 1.00 91.06 197 SER A O 1
ATOM 1453 N N . ASN A 1 198 ? 10.222 4.107 -18.375 1.00 93.00 198 ASN A N 1
ATOM 1454 C CA . ASN A 1 198 ? 10.957 3.195 -17.509 1.00 93.00 198 ASN A CA 1
ATOM 1455 C C . ASN A 1 198 ? 12.464 3.359 -17.743 1.00 93.00 198 ASN A C 1
ATOM 1457 O O . ASN A 1 198 ? 12.968 2.961 -18.794 1.00 93.00 198 ASN A O 1
ATOM 1461 N N . SER A 1 199 ? 13.165 3.889 -16.746 1.00 94.50 199 SER A N 1
ATOM 1462 C CA . SER A 1 199 ? 14.621 4.051 -16.716 1.00 94.50 199 SER A CA 1
ATOM 1463 C C . SER A 1 199 ? 15.304 3.118 -15.701 1.00 94.50 199 SER A C 1
ATOM 1465 O O . SER A 1 199 ? 16.499 3.252 -15.434 1.00 94.50 199 SER A O 1
ATOM 1467 N N . ALA A 1 200 ? 14.574 2.152 -15.130 1.00 94.69 200 ALA A N 1
ATOM 1468 C CA . ALA A 1 200 ? 15.117 1.210 -14.157 1.00 94.69 200 ALA A CA 1
ATOM 1469 C C . ALA A 1 200 ? 16.076 0.186 -14.790 1.00 94.69 200 ALA A C 1
ATOM 1471 O O . ALA A 1 200 ? 15.921 -0.223 -15.944 1.00 94.69 200 ALA A O 1
ATOM 1472 N N . LEU A 1 201 ? 17.049 -0.288 -14.006 1.00 96.44 201 LEU A N 1
ATOM 1473 C CA . LEU A 1 201 ? 17.918 -1.387 -14.424 1.00 96.44 201 LEU A CA 1
ATOM 1474 C C . LEU A 1 201 ? 17.100 -2.675 -14.577 1.00 96.44 201 LEU A C 1
ATOM 1476 O O . LEU A 1 201 ? 16.194 -2.959 -13.793 1.00 96.44 201 LEU A O 1
ATOM 1480 N N . ALA A 1 202 ? 17.450 -3.492 -15.569 1.00 96.19 202 ALA A N 1
ATOM 1481 C CA . ALA A 1 202 ? 16.723 -4.721 -15.864 1.00 96.19 202 ALA A CA 1
ATOM 1482 C C . ALA A 1 202 ? 16.872 -5.766 -14.744 1.00 96.19 202 ALA A C 1
ATOM 1484 O O . ALA A 1 202 ? 17.982 -6.155 -14.379 1.00 96.19 202 ALA A O 1
ATOM 1485 N N . GLY A 1 203 ? 15.741 -6.242 -14.229 1.00 93.69 203 GLY A N 1
ATOM 1486 C CA . GLY A 1 203 ? 15.666 -7.280 -13.206 1.00 93.69 203 GLY A CA 1
ATOM 1487 C C . GLY A 1 203 ? 15.523 -8.700 -13.745 1.00 93.69 203 GLY A C 1
ATOM 1488 O O . GLY A 1 203 ? 15.463 -8.955 -14.948 1.00 93.69 203 GLY A O 1
ATOM 1489 N N . THR A 1 204 ? 15.448 -9.646 -12.813 1.00 94.06 204 THR A N 1
ATOM 1490 C CA . THR A 1 204 ? 15.353 -11.091 -13.069 1.00 94.06 204 THR A CA 1
ATOM 1491 C C . THR A 1 204 ? 14.130 -11.747 -12.426 1.00 94.06 204 THR A C 1
ATOM 1493 O O . THR A 1 204 ? 13.833 -12.901 -12.741 1.00 94.06 204 THR A O 1
ATOM 1496 N N . LEU A 1 205 ? 13.388 -11.034 -11.572 1.00 89.62 205 LEU A N 1
ATOM 1497 C CA . LEU A 1 205 ? 12.150 -11.524 -10.961 1.00 89.62 205 LEU A CA 1
ATOM 1498 C C . LEU A 1 205 ? 11.021 -11.562 -11.999 1.00 89.62 205 LEU A C 1
ATOM 1500 O O . LEU A 1 205 ? 10.350 -10.565 -12.231 1.00 89.62 205 LEU A O 1
ATOM 1504 N N . LYS A 1 206 ? 10.829 -12.713 -12.649 1.00 89.81 206 LYS A N 1
ATOM 1505 C CA . LYS A 1 206 ? 9.869 -12.876 -13.759 1.00 89.81 206 LYS A CA 1
ATOM 1506 C C . LYS A 1 206 ? 8.484 -13.374 -13.344 1.00 89.81 206 LYS A C 1
ATOM 1508 O O . LYS A 1 206 ? 7.584 -13.389 -14.173 1.00 89.81 206 LYS A O 1
ATOM 1513 N N . SER A 1 207 ? 8.322 -13.824 -12.105 1.00 87.38 207 SER A N 1
ATOM 1514 C CA . SER A 1 207 ? 7.060 -14.374 -11.609 1.00 87.38 207 SER A CA 1
ATOM 1515 C C . SER A 1 207 ? 6.960 -14.226 -10.099 1.00 87.38 207 SER A C 1
ATOM 1517 O O . SER A 1 207 ? 7.960 -14.381 -9.395 1.00 87.38 207 SER A O 1
ATOM 1519 N N . ALA A 1 208 ? 5.747 -14.010 -9.602 1.00 83.94 208 ALA A N 1
ATOM 1520 C CA . ALA A 1 208 ? 5.453 -14.140 -8.183 1.00 83.94 208 ALA A CA 1
ATOM 1521 C C . ALA A 1 208 ? 5.196 -15.615 -7.797 1.00 83.94 208 ALA A C 1
ATOM 1523 O O . ALA A 1 208 ? 4.739 -16.392 -8.636 1.00 83.94 208 ALA A O 1
ATOM 1524 N N . PRO A 1 209 ? 5.436 -16.024 -6.536 1.00 82.31 209 PRO A N 1
ATOM 1525 C CA . PRO A 1 209 ? 5.224 -17.404 -6.078 1.00 82.31 209 PRO A CA 1
ATOM 1526 C C . PRO A 1 209 ? 3.748 -17.745 -5.793 1.00 82.31 209 PRO A C 1
ATOM 1528 O O . PRO A 1 209 ? 3.451 -18.719 -5.110 1.00 82.31 209 PRO A O 1
ATOM 1531 N N . TYR A 1 210 ? 2.813 -16.941 -6.293 1.00 80.19 210 TYR A N 1
ATOM 1532 C CA . TYR A 1 210 ? 1.374 -17.095 -6.111 1.00 80.19 210 TYR A CA 1
ATOM 1533 C C . TYR A 1 210 ? 0.650 -16.844 -7.431 1.00 80.19 210 TYR A C 1
ATOM 1535 O O . TYR A 1 210 ? 1.173 -16.186 -8.329 1.00 80.19 210 TYR A O 1
ATOM 1543 N N . SER A 1 211 ? -0.575 -17.349 -7.550 1.00 83.75 211 SER A N 1
ATOM 1544 C CA . SER A 1 211 ? -1.413 -17.111 -8.725 1.00 83.75 211 SER A CA 1
ATOM 1545 C C . SER A 1 211 ? -2.093 -15.744 -8.658 1.00 83.75 211 SER A C 1
ATOM 1547 O O . SER A 1 211 ? -2.569 -15.319 -7.607 1.00 83.75 211 SER A O 1
ATOM 1549 N N . TYR A 1 212 ? -2.167 -15.067 -9.799 1.00 83.94 212 TYR A N 1
ATOM 1550 C CA . TYR A 1 212 ? -2.868 -13.798 -9.971 1.00 83.94 212 TYR A CA 1
ATOM 1551 C C . TYR A 1 212 ? -3.346 -13.665 -11.417 1.00 83.94 212 TYR A C 1
ATOM 1553 O O . TYR A 1 212 ? -2.915 -14.397 -12.306 1.00 83.94 212 TYR A O 1
ATOM 1561 N N . THR A 1 213 ? -4.270 -12.738 -11.654 1.00 85.00 213 THR A N 1
ATOM 1562 C CA . THR A 1 213 ? -4.719 -12.359 -12.998 1.00 85.00 213 THR A CA 1
ATOM 1563 C C . THR A 1 213 ? -4.442 -10.880 -13.200 1.00 85.00 213 THR A C 1
ATOM 1565 O O . THR A 1 213 ? -4.759 -10.068 -12.333 1.00 85.00 213 THR A O 1
ATOM 1568 N N . LEU A 1 214 ? -3.848 -10.534 -14.341 1.00 83.94 214 LEU A N 1
ATOM 1569 C CA . LEU A 1 214 ? -3.577 -9.148 -14.705 1.00 83.94 214 LEU A CA 1
ATOM 1570 C C . LEU A 1 214 ? -4.822 -8.510 -15.322 1.00 83.94 214 LEU A C 1
ATOM 1572 O O . LEU A 1 214 ? -5.453 -9.078 -16.212 1.00 83.94 214 LEU A O 1
ATOM 1576 N N . LEU A 1 215 ? -5.153 -7.305 -14.864 1.00 81.38 215 LEU A N 1
ATOM 1577 C CA . LEU A 1 215 ? -6.333 -6.570 -15.317 1.00 81.38 215 LEU A CA 1
ATOM 1578 C C . LEU A 1 215 ? -6.139 -5.877 -16.680 1.00 81.38 215 LEU A C 1
ATOM 1580 O O . LEU A 1 215 ? -7.128 -5.535 -17.327 1.00 81.38 215 LEU A O 1
ATOM 1584 N N . CYS A 1 216 ? -4.886 -5.753 -17.140 1.00 86.75 216 CYS A N 1
ATOM 1585 C CA . CYS A 1 216 ? -4.406 -4.892 -18.229 1.00 86.75 216 CYS A CA 1
ATOM 1586 C C . CYS A 1 216 ? -4.391 -3.403 -17.842 1.00 86.75 216 CYS A C 1
ATOM 1588 O O . CYS A 1 216 ? -5.391 -2.876 -17.354 1.00 86.75 216 CYS A O 1
ATOM 1590 N N . SER A 1 217 ? -3.267 -2.716 -18.090 1.00 85.50 217 SER A N 1
ATOM 1591 C CA . SER A 1 217 ? -3.026 -1.326 -17.666 1.00 85.50 217 SER A CA 1
ATOM 1592 C C . SER A 1 217 ? -4.120 -0.354 -18.111 1.00 85.50 217 SER A C 1
ATOM 1594 O O . SER A 1 217 ? -4.593 0.442 -17.306 1.00 85.50 217 SER A O 1
ATOM 1596 N N . VAL A 1 218 ? -4.628 -0.491 -19.339 1.00 86.88 218 VAL A N 1
ATOM 1597 C CA . VAL A 1 218 ? -5.690 0.381 -19.881 1.00 86.88 218 VAL A CA 1
ATOM 1598 C C . VAL A 1 218 ? -7.014 0.291 -19.113 1.00 86.88 218 VAL A C 1
ATOM 1600 O O . VAL A 1 218 ? -7.837 1.199 -19.181 1.00 86.88 218 VAL A O 1
ATOM 1603 N N . LYS A 1 219 ? -7.248 -0.806 -18.381 1.00 86.12 219 LYS A N 1
ATOM 1604 C CA . LYS A 1 219 ? -8.451 -1.001 -17.558 1.00 86.12 219 LYS A CA 1
ATOM 1605 C C . LYS A 1 219 ? -8.241 -0.582 -16.107 1.00 86.12 219 LYS A C 1
ATOM 1607 O O . LYS A 1 219 ? -9.226 -0.375 -15.399 1.00 86.12 219 LYS A O 1
ATOM 1612 N N . VAL A 1 220 ? -6.989 -0.429 -15.665 1.00 81.62 220 VAL A N 1
ATOM 1613 C CA . VAL A 1 220 ? -6.640 -0.125 -14.269 1.00 81.62 220 VAL A CA 1
ATOM 1614 C C . VAL A 1 220 ? -7.295 1.162 -13.811 1.00 81.62 220 VAL A C 1
ATOM 1616 O O . VAL A 1 220 ? -7.964 1.151 -12.787 1.00 81.62 220 VAL A O 1
ATOM 1619 N N . GLN A 1 221 ? -7.185 2.245 -14.583 1.00 80.19 221 GLN A N 1
ATOM 1620 C CA . GLN A 1 221 ? -7.796 3.516 -14.198 1.00 80.19 221 GLN A CA 1
ATOM 1621 C C . GLN A 1 221 ? -9.296 3.354 -13.923 1.00 80.19 221 GLN A C 1
ATOM 1623 O O . GLN A 1 221 ? -9.761 3.749 -12.862 1.00 80.19 221 GLN A O 1
ATOM 1628 N N . SER A 1 222 ? -10.044 2.714 -14.828 1.00 80.06 222 SER A N 1
ATOM 1629 C CA . SER A 1 222 ? -11.490 2.499 -14.651 1.00 80.06 222 SER A CA 1
ATOM 1630 C C . SER A 1 222 ? -11.843 1.575 -13.484 1.00 80.06 222 SER A C 1
ATOM 1632 O O . SER A 1 222 ? -12.917 1.692 -12.906 1.00 80.06 222 SER A O 1
ATOM 1634 N N . ALA A 1 223 ? -10.946 0.651 -13.146 1.00 75.44 223 ALA A N 1
ATOM 1635 C CA . ALA A 1 223 ? -11.155 -0.320 -12.084 1.00 75.44 223 ALA A CA 1
ATOM 1636 C C . ALA A 1 223 ? -10.669 0.153 -10.713 1.00 75.44 223 ALA A C 1
ATOM 1638 O O . ALA A 1 223 ? -10.983 -0.500 -9.716 1.00 75.44 223 ALA A O 1
ATOM 1639 N N . VAL A 1 224 ? -9.920 1.258 -10.654 1.00 72.19 224 VAL A N 1
ATOM 1640 C CA . VAL A 1 224 ? -9.394 1.843 -9.414 1.00 72.19 224 VAL A CA 1
ATOM 1641 C C . VAL A 1 224 ? -10.051 3.192 -9.112 1.00 72.19 224 VAL A C 1
ATOM 1643 O O . VAL A 1 224 ? -10.440 3.450 -7.975 1.00 72.19 224 VAL A O 1
ATOM 1646 N N . VAL A 1 225 ? -10.219 4.067 -10.105 1.00 71.38 225 VAL A N 1
ATOM 1647 C CA . VAL A 1 225 ? -10.835 5.385 -9.906 1.00 71.38 225 VAL A CA 1
ATOM 1648 C C . VAL A 1 225 ? -12.337 5.228 -9.683 1.00 71.38 225 VAL A C 1
ATOM 1650 O O . VAL A 1 225 ? -13.050 4.675 -10.512 1.00 71.38 225 VAL A O 1
ATOM 1653 N N . GLY A 1 226 ? -12.828 5.743 -8.555 1.00 64.81 226 GLY A N 1
ATOM 1654 C CA . GLY A 1 226 ? -14.245 5.666 -8.176 1.00 64.81 226 GLY A CA 1
ATOM 1655 C C . GLY A 1 226 ? -14.677 4.320 -7.582 1.00 64.81 226 GLY A C 1
ATOM 1656 O O . GLY A 1 226 ? -15.754 4.236 -6.999 1.00 64.81 226 GLY A O 1
ATOM 1657 N N . THR A 1 227 ? -13.828 3.294 -7.659 1.00 65.69 227 THR A N 1
ATOM 1658 C CA . THR A 1 227 ? -14.076 1.933 -7.148 1.00 65.69 227 THR A CA 1
ATOM 1659 C C . THR A 1 227 ? -13.084 1.497 -6.078 1.00 65.69 227 THR A C 1
ATOM 1661 O O . THR A 1 227 ? -13.409 0.593 -5.309 1.00 65.69 227 THR A O 1
ATOM 1664 N N . ALA A 1 228 ? -11.921 2.137 -5.973 1.00 61.44 228 ALA A N 1
ATOM 1665 C CA . ALA A 1 228 ? -10.907 1.837 -4.977 1.00 61.44 228 ALA A CA 1
ATOM 1666 C C . ALA A 1 228 ? -10.540 3.050 -4.108 1.00 61.44 228 ALA A C 1
ATOM 1668 O O . ALA A 1 228 ? -10.861 4.197 -4.419 1.00 61.44 228 ALA A O 1
ATOM 1669 N N . GLY A 1 229 ? -9.899 2.786 -2.967 1.00 58.88 229 GLY A N 1
ATOM 1670 C CA . GLY A 1 229 ? -9.890 3.713 -1.834 1.00 58.88 229 GLY A CA 1
ATOM 1671 C C . GLY A 1 229 ? -11.140 3.532 -0.966 1.00 58.88 229 GLY A C 1
ATOM 1672 O O . GLY A 1 229 ? -11.688 2.436 -0.865 1.00 58.88 229 GLY A O 1
ATOM 1673 N N . GLN A 1 230 ? -11.595 4.581 -0.282 1.00 56.62 230 GLN A N 1
ATOM 1674 C CA . GLN A 1 230 ? -12.811 4.500 0.534 1.00 56.62 230 GLN A CA 1
ATOM 1675 C C . GLN A 1 230 ? -14.077 4.608 -0.326 1.00 56.62 230 GLN A C 1
ATOM 1677 O O . GLN A 1 230 ? -14.779 5.616 -0.314 1.00 56.62 230 GLN A O 1
ATOM 1682 N N . THR A 1 231 ? -14.373 3.568 -1.086 1.00 57.50 231 THR A N 1
ATOM 1683 C CA . THR A 1 231 ? -15.496 3.491 -2.027 1.00 57.50 231 THR A CA 1
ATOM 1684 C C . THR A 1 231 ? -16.547 2.538 -1.478 1.00 57.50 231 THR A C 1
ATOM 1686 O O . THR A 1 231 ? -16.718 1.415 -1.943 1.00 57.50 231 THR A O 1
ATOM 1689 N N . LEU A 1 232 ? -17.243 2.972 -0.427 1.00 40.3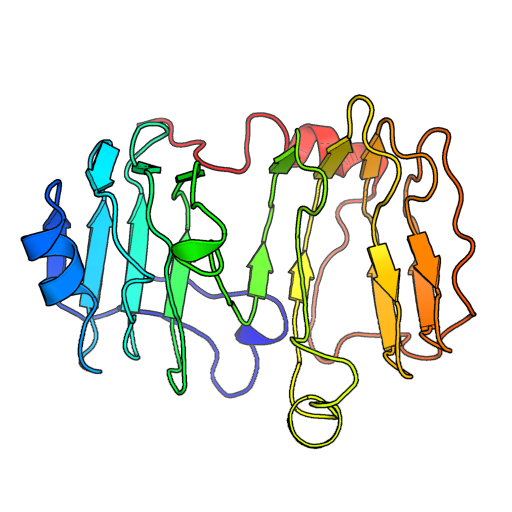4 232 LEU A N 1
ATOM 1690 C CA . LEU A 1 232 ? -18.379 2.221 0.104 1.00 40.34 232 LEU A CA 1
ATOM 1691 C C . LEU A 1 232 ? -19.670 2.903 -0.327 1.00 40.34 232 LEU A C 1
ATOM 1693 O O . LEU A 1 232 ? -19.908 4.067 -0.003 1.00 40.34 232 LEU A O 1
ATOM 1697 N N . THR A 1 233 ? -20.485 2.146 -1.053 1.00 38.50 233 THR A N 1
ATOM 1698 C CA . THR A 1 233 ? -21.906 2.417 -1.258 1.00 38.50 233 THR A CA 1
ATOM 1699 C C . THR A 1 233 ? -22.684 1.396 -0.430 1.00 38.50 233 THR A C 1
ATOM 1701 O O . THR A 1 233 ? -22.293 0.230 -0.360 1.00 38.50 233 THR A O 1
ATOM 1704 N N . PHE A 1 234 ? -23.680 1.888 0.306 1.00 35.50 234 PHE A N 1
ATOM 1705 C CA . PHE A 1 234 ? -24.505 1.148 1.267 1.00 35.50 234 PHE A CA 1
ATOM 1706 C C . PHE A 1 234 ? -25.679 0.452 0.584 1.00 35.50 234 PHE A C 1
ATOM 1708 O O . PHE A 1 234 ? -26.266 1.077 -0.329 1.00 35.50 234 PHE A O 1
#